Protein AF-A0A7D9M2A4-F1 (afdb_monomer_lite)

Radius of gyration: 17.13 Å; chains: 1; bounding box: 45×42×39 Å

Secondary structure (DSSP, 8-state):
-HHHHHHHHHHTT-SSHHHHHHHHHHHHHHHHHTTGGG--TT-HHHHHHHHHHHHSGGGGGGGHHHHHHHHHHHH-TTS-HHHHHHHHHHHHHHHHTGGGTTTTTS-HHHHHHHIIIIIIHHHHS--SSHHHHHHHHHHHHHHHHHHHTT-S-HHHHHHHHHHHHHHHHHHHT-S-HHHHHHHT-

Foldseek 3Di:
DLVVLQVVCVVVVHPGSLVVLLVCVVVLLVVLLVCLLPDDLPDPSLVVVLVSQVRNWASQQVCCVSVLVSLLNQQAPPGDLSSNLSSLVSLLVCLLVVCGGNCVVPCLQVCVLSCVPRHQLNLLDDDDDDSSVSSNLSSLSSVLSNVVSVSYDPVSCVVCVVSVVVSLVVQCVDPDPSSVVSSVD

Organism: Paramuricea clavata (NCBI:txid317549)

InterPro domains:
  IPR011989 Armadillo-like helical [G3DSA:1.25.10.10] (9-185)
  IPR016024 Armadillo-type fold [SSF48371] (4-181)
  IPR052623 Dynein axonemal assembly factor 5 [PTHR16216] (3-184)

Sequence (185 aa):
IRNCLKNIAVTLQFEGARDLFKLHTKDVIEKLKESHTSWTSHSSSRLLFNTLLLNAGPVVGTLLSDIVPMFTVCLNPEKDPELRLKFFSLLSKLSVDSANTINSTSEFPQHSRTVLVDCIIPNLVWRAGRVAIAIRTAAISTLWAILHADLLPVETCNSTLKDLLTQIISCLDDHSATTRSITSQ

Structure (mmCIF, N/CA/C/O backbone):
data_AF-A0A7D9M2A4-F1
#
_entry.id   AF-A0A7D9M2A4-F1
#
loop_
_atom_site.group_PDB
_atom_site.id
_atom_site.type_symbol
_atom_site.label_atom_id
_atom_site.label_alt_id
_atom_site.label_comp_id
_atom_site.label_asym_id
_atom_site.label_entity_id
_atom_site.label_seq_id
_atom_site.pdbx_PDB_ins_code
_atom_site.Cartn_x
_atom_site.Cartn_y
_atom_site.Cartn_z
_atom_site.occupancy
_atom_site.B_iso_or_equiv
_atom_site.auth_seq_id
_atom_site.auth_comp_id
_atom_site.auth_asym_id
_atom_site.auth_atom_id
_atom_site.pdbx_PDB_model_num
ATOM 1 N N . ILE A 1 1 ? -11.014 21.605 4.947 1.00 52.00 1 ILE A N 1
ATOM 2 C CA . ILE A 1 1 ? -11.320 20.203 5.341 1.00 52.00 1 ILE A CA 1
ATOM 3 C C . ILE A 1 1 ? -11.179 19.983 6.852 1.00 52.00 1 ILE A C 1
ATOM 5 O O . ILE A 1 1 ? -12.196 19.724 7.476 1.00 52.00 1 ILE A O 1
ATOM 9 N N . ARG A 1 2 ? -9.997 20.156 7.477 1.00 49.38 2 ARG A N 1
ATOM 10 C CA . ARG A 1 2 ? -9.829 19.969 8.943 1.00 49.38 2 ARG A CA 1
ATOM 11 C C . ARG A 1 2 ? -10.780 20.814 9.809 1.00 49.38 2 ARG A C 1
ATOM 13 O O . ARG A 1 2 ? -11.354 20.277 10.747 1.00 49.38 2 ARG A O 1
ATOM 20 N N . ASN A 1 3 ? -10.999 22.086 9.468 1.00 51.91 3 ASN A N 1
ATOM 21 C CA . ASN A 1 3 ? -11.952 22.937 10.201 1.00 51.91 3 ASN A CA 1
ATOM 22 C C . ASN A 1 3 ? -13.416 22.522 9.975 1.00 51.91 3 ASN A C 1
ATOM 24 O O . ASN A 1 3 ? -14.202 22.553 10.910 1.00 51.91 3 ASN A O 1
ATOM 28 N N . CYS A 1 4 ? -13.775 22.052 8.776 1.00 57.84 4 CYS A N 1
ATOM 29 C CA . CYS A 1 4 ? -15.127 21.555 8.493 1.00 57.84 4 CYS A CA 1
ATOM 30 C C . CYS A 1 4 ? -15.430 20.268 9.273 1.00 57.84 4 CYS A C 1
ATOM 32 O O . CYS A 1 4 ? -16.502 20.151 9.845 1.00 57.84 4 CYS A O 1
ATOM 34 N N . LEU A 1 5 ? -14.474 19.335 9.351 1.00 58.47 5 LEU A N 1
ATOM 35 C CA . LEU A 1 5 ? -14.625 18.097 10.125 1.00 58.47 5 LEU A CA 1
ATOM 36 C C . LEU A 1 5 ? -14.716 18.358 11.630 1.00 58.47 5 LEU A C 1
ATOM 38 O O . LEU A 1 5 ? -15.496 17.700 12.306 1.00 58.47 5 LEU A O 1
ATOM 42 N N . LYS A 1 6 ? -13.966 19.341 12.150 1.00 5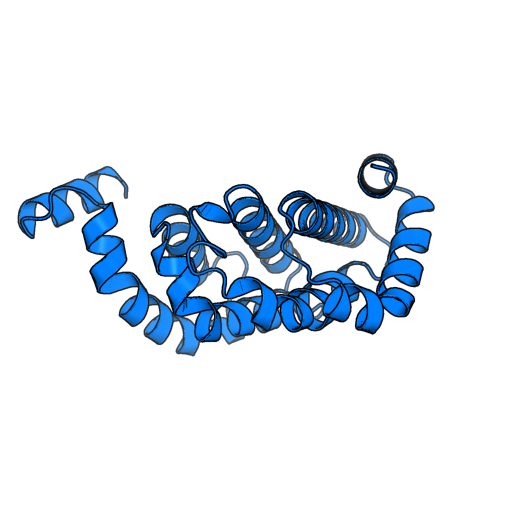8.06 6 LYS A N 1
ATOM 43 C CA . LYS A 1 6 ? -14.121 19.794 13.540 1.00 58.06 6 LYS A CA 1
ATOM 44 C C . LYS A 1 6 ? -15.509 20.379 13.790 1.00 58.06 6 LYS A C 1
ATOM 46 O O . LYS A 1 6 ? -16.135 20.012 14.772 1.00 58.06 6 LYS A O 1
ATOM 51 N N . ASN A 1 7 ? -16.003 21.225 12.888 1.00 57.16 7 ASN A N 1
ATOM 52 C CA . ASN A 1 7 ? -17.335 21.811 13.026 1.00 57.16 7 ASN A CA 1
ATOM 53 C C . ASN A 1 7 ? -18.433 20.737 12.970 1.00 57.16 7 ASN A C 1
ATOM 55 O O . ASN A 1 7 ? -19.324 20.755 13.805 1.00 57.16 7 ASN A O 1
ATOM 59 N N . ILE A 1 8 ? -18.327 19.762 12.059 1.00 61.12 8 ILE A N 1
ATOM 60 C CA . ILE A 1 8 ? -19.267 18.632 11.962 1.00 61.12 8 ILE A CA 1
ATOM 61 C C . ILE A 1 8 ? -19.208 17.747 13.216 1.00 61.12 8 ILE A C 1
ATOM 63 O O . ILE A 1 8 ? -20.254 17.355 13.722 1.00 61.12 8 ILE A O 1
ATOM 67 N N . ALA A 1 9 ? -18.014 17.469 13.753 1.00 56.84 9 ALA A N 1
ATOM 68 C CA . ALA A 1 9 ? -17.861 16.705 14.992 1.00 56.84 9 ALA A CA 1
ATOM 69 C C . ALA A 1 9 ? -18.526 17.412 16.186 1.00 56.84 9 ALA A C 1
ATOM 71 O O . ALA A 1 9 ? -19.267 16.777 16.928 1.00 56.84 9 ALA A O 1
ATOM 72 N N . VAL A 1 10 ? -18.348 18.734 16.306 1.00 60.19 10 VAL A N 1
ATOM 73 C CA . VAL A 1 10 ? -19.002 19.548 17.344 1.00 60.19 10 VAL A CA 1
ATOM 74 C C . VAL A 1 10 ? -20.526 19.566 17.167 1.00 60.19 10 VAL A C 1
ATOM 76 O O . VAL A 1 10 ? -21.252 19.432 18.148 1.00 60.19 10 VAL A O 1
ATOM 79 N N . THR A 1 11 ? -21.034 19.676 15.933 1.00 65.19 11 THR A N 1
ATOM 80 C CA . THR A 1 11 ? -22.483 19.632 15.650 1.00 65.19 11 THR A CA 1
ATOM 81 C C . THR A 1 11 ? -23.107 18.269 15.966 1.00 65.19 11 THR A C 1
ATOM 83 O O . THR A 1 11 ? -24.265 18.212 16.369 1.00 65.19 11 THR A O 1
ATOM 86 N N . LEU A 1 12 ? -22.349 17.180 15.824 1.00 60.53 12 LEU A N 1
ATOM 87 C CA . LEU A 1 12 ? -22.787 15.813 16.121 1.00 60.53 12 LEU A CA 1
ATOM 88 C C . LEU A 1 12 ? -22.483 15.366 17.568 1.00 60.53 12 LEU A C 1
ATOM 90 O O . LEU A 1 12 ? -22.622 14.186 17.868 1.00 60.53 12 LEU A O 1
ATOM 94 N N . GLN A 1 13 ? -22.101 16.290 18.462 1.00 59.62 13 GLN A N 1
ATOM 95 C CA . GLN A 1 13 ? -21.770 16.033 19.878 1.00 59.62 13 GLN A CA 1
ATOM 96 C C . GLN A 1 13 ? -20.585 15.077 20.119 1.00 59.62 13 GLN A C 1
ATOM 98 O O . GLN A 1 13 ? -20.487 14.456 21.175 1.00 59.62 13 GLN A O 1
ATOM 103 N N . PHE A 1 14 ? -19.649 14.979 19.176 1.00 58.88 14 PHE A N 1
ATOM 104 C CA . PHE A 1 14 ? -18.410 14.227 19.368 1.00 58.88 14 PHE A CA 1
ATOM 105 C C . PHE A 1 14 ? -17.293 15.118 19.930 1.00 58.88 14 PHE A C 1
ATOM 107 O O . PHE A 1 14 ? -17.129 16.264 19.505 1.00 58.88 14 PHE A O 1
ATOM 114 N N . GLU A 1 15 ? -16.473 14.574 20.838 1.00 55.97 15 GLU A N 1
ATOM 115 C CA . GLU A 1 15 ? -15.341 15.289 21.454 1.00 55.97 15 GLU A CA 1
ATOM 116 C C . GLU A 1 15 ? -14.218 15.604 20.446 1.00 55.97 15 GLU A C 1
ATOM 118 O O . GLU A 1 15 ? -13.413 16.517 20.656 1.00 55.97 15 GLU A O 1
ATOM 123 N N . GLY A 1 16 ? -14.178 14.914 19.298 1.00 61.34 16 GLY A N 1
ATOM 124 C CA . GLY A 1 16 ? -13.254 15.250 18.222 1.00 61.34 16 GLY A CA 1
ATOM 125 C C . GLY A 1 16 ? -13.545 14.597 16.872 1.00 61.34 16 GLY A C 1
ATOM 126 O O . GLY A 1 16 ? -14.336 13.671 16.730 1.00 61.34 16 GLY A O 1
ATOM 127 N N . ALA A 1 17 ? -12.826 15.059 15.843 1.00 63.19 17 ALA A N 1
ATOM 128 C CA . ALA A 1 17 ? -12.947 14.541 14.476 1.00 63.19 17 ALA A CA 1
ATOM 129 C C . ALA A 1 17 ? -12.623 13.037 14.354 1.00 63.19 17 ALA A C 1
ATOM 131 O O . ALA A 1 17 ? -13.049 12.402 13.396 1.00 63.19 17 ALA A O 1
ATOM 132 N N . ARG A 1 18 ? -11.881 12.466 15.314 1.00 63.34 18 ARG A N 1
ATOM 133 C CA . ARG A 1 18 ? -11.540 11.036 15.350 1.00 63.34 18 ARG A CA 1
ATOM 134 C C . ARG A 1 18 ? -12.764 10.151 15.567 1.00 63.34 18 ARG A C 1
ATOM 136 O O . ARG A 1 18 ? -12.848 9.119 14.916 1.00 63.34 18 ARG A O 1
ATOM 143 N N . ASP A 1 19 ? -13.722 10.553 16.396 1.00 64.75 19 ASP A N 1
ATOM 144 C CA . ASP A 1 19 ? -14.907 9.727 16.669 1.00 64.75 19 ASP A CA 1
ATOM 145 C C . ASP A 1 19 ? -15.858 9.691 15.469 1.00 64.75 19 ASP A C 1
ATOM 147 O O . ASP A 1 19 ? -16.416 8.643 15.149 1.00 64.75 19 ASP A O 1
ATOM 151 N N . LEU A 1 20 ? -15.921 10.791 14.708 1.00 67.50 20 LEU A N 1
ATOM 152 C CA . LEU A 1 20 ? -16.596 10.834 13.410 1.00 67.50 20 LEU A CA 1
ATOM 153 C C . LEU A 1 20 ? -15.976 9.834 12.422 1.00 67.50 20 LEU A C 1
ATOM 155 O O . LEU A 1 20 ? -16.691 9.125 11.713 1.00 67.50 20 LEU A O 1
ATOM 159 N N . PHE A 1 21 ? -14.639 9.765 12.384 1.00 68.94 21 PHE A N 1
ATOM 160 C CA . PHE A 1 21 ? -13.954 8.770 11.571 1.00 68.94 21 PHE A CA 1
ATOM 161 C C . PHE A 1 21 ? -14.270 7.361 12.065 1.00 68.94 21 PHE A C 1
ATOM 163 O O . PHE A 1 21 ? -14.625 6.525 11.245 1.00 68.94 21 PHE A O 1
ATOM 170 N N . LYS A 1 22 ? -14.242 7.079 13.370 1.00 68.62 22 LYS A N 1
ATOM 171 C CA . LYS A 1 22 ? -14.578 5.736 13.866 1.00 68.62 22 LYS A CA 1
ATOM 172 C C . LYS A 1 22 ? -15.971 5.273 13.432 1.00 68.62 22 LYS A C 1
ATOM 174 O O . LYS A 1 22 ? -16.111 4.131 13.008 1.00 68.62 22 LYS A O 1
ATOM 179 N N . LEU A 1 23 ? -16.964 6.161 13.493 1.00 72.50 23 LEU A N 1
ATOM 180 C CA . LEU A 1 23 ? -18.351 5.820 13.178 1.00 72.50 23 LEU A CA 1
ATOM 181 C C . LEU A 1 23 ? -18.592 5.616 11.677 1.00 72.50 23 LEU A C 1
ATOM 183 O O . LEU A 1 23 ? -19.284 4.682 11.292 1.00 72.50 23 LEU A O 1
ATOM 187 N N . HIS A 1 24 ? -18.013 6.469 10.827 1.00 79.94 24 HIS A N 1
ATOM 188 C CA . HIS A 1 24 ? -18.332 6.482 9.395 1.00 79.94 24 HIS A CA 1
ATOM 189 C C . HIS A 1 24 ? -17.264 5.856 8.493 1.00 79.94 24 HIS A C 1
ATOM 191 O O . HIS A 1 24 ? -17.507 5.701 7.298 1.00 79.94 24 HIS A O 1
ATOM 197 N N . THR A 1 25 ? -16.080 5.498 9.013 1.00 83.25 25 THR A N 1
ATOM 198 C CA . THR A 1 25 ? -15.002 4.935 8.175 1.00 83.25 25 THR A CA 1
ATOM 199 C C . THR A 1 25 ? -15.472 3.677 7.459 1.00 83.25 25 THR A C 1
ATOM 201 O O . THR A 1 25 ? -15.222 3.561 6.264 1.00 83.25 25 THR A O 1
ATOM 204 N N . LYS A 1 26 ? -16.202 2.783 8.134 1.00 86.44 26 LYS A N 1
ATOM 205 C CA . LYS A 1 26 ? -16.710 1.553 7.515 1.00 86.44 26 LYS A CA 1
ATOM 206 C C . LYS A 1 26 ? -17.637 1.847 6.330 1.00 86.44 26 LYS A C 1
ATOM 208 O O . LYS A 1 26 ? -17.330 1.438 5.216 1.00 86.44 26 LYS A O 1
ATOM 213 N N . ASP A 1 27 ? -18.688 2.639 6.539 1.00 86.56 27 ASP A N 1
ATOM 214 C CA . ASP A 1 27 ? -19.660 2.981 5.487 1.00 86.56 27 ASP A CA 1
ATOM 215 C C . ASP A 1 27 ? -19.004 3.690 4.294 1.00 86.56 27 ASP A C 1
ATOM 217 O O . ASP A 1 27 ? -19.372 3.493 3.134 1.00 86.56 27 ASP A O 1
ATOM 221 N N . VAL A 1 28 ? -18.026 4.560 4.569 1.00 87.88 28 VAL A N 1
ATOM 222 C CA . VAL A 1 28 ? -17.289 5.268 3.518 1.00 87.88 28 VAL A CA 1
ATOM 223 C C . VAL A 1 28 ? -16.390 4.300 2.753 1.00 87.88 28 VAL A C 1
ATOM 225 O O . VAL A 1 28 ? -16.352 4.374 1.527 1.00 87.88 28 VAL A O 1
ATOM 228 N N . ILE A 1 29 ? -15.698 3.381 3.432 1.00 90.19 29 ILE A N 1
ATOM 229 C CA . ILE A 1 29 ? -14.896 2.340 2.779 1.00 90.19 29 ILE A CA 1
ATOM 230 C C . ILE A 1 29 ? -15.781 1.451 1.903 1.00 90.19 29 ILE A C 1
ATOM 232 O O . ILE A 1 29 ? -15.438 1.251 0.740 1.00 90.19 29 ILE A O 1
ATOM 236 N N . GLU A 1 30 ? -16.941 1.006 2.391 1.00 89.88 30 GLU A N 1
ATOM 237 C CA . GLU A 1 30 ? -17.889 0.197 1.614 1.00 89.88 30 GLU A CA 1
ATOM 238 C C . GLU A 1 30 ? -18.300 0.889 0.307 1.00 89.88 30 GLU A C 1
ATOM 240 O O . GLU A 1 30 ? -18.187 0.296 -0.765 1.00 89.88 30 GLU A O 1
ATOM 245 N N . LYS A 1 31 ? -18.645 2.180 0.355 1.00 88.75 31 LYS A N 1
ATOM 246 C CA . LYS A 1 31 ? -18.957 2.965 -0.855 1.00 88.75 31 LYS A CA 1
ATOM 247 C C . LYS A 1 31 ? -17.751 3.140 -1.778 1.00 88.75 31 LYS A C 1
ATOM 249 O O . LYS A 1 31 ? -17.875 3.140 -3.002 1.00 88.75 31 LYS A O 1
ATOM 254 N N . LEU A 1 32 ? -16.556 3.316 -1.216 1.00 90.75 32 LEU A N 1
ATOM 255 C CA . LEU A 1 32 ? -15.333 3.480 -2.002 1.00 90.75 32 LEU A CA 1
ATOM 256 C C . LEU A 1 32 ? -14.931 2.184 -2.722 1.00 90.75 32 LEU A C 1
ATOM 258 O O . LEU A 1 32 ? -14.415 2.261 -3.843 1.00 90.75 32 LEU A O 1
ATOM 262 N N . LYS A 1 33 ? -15.221 1.012 -2.140 1.00 89.81 33 LYS A N 1
ATOM 263 C CA . LYS A 1 33 ? -14.991 -0.298 -2.771 1.00 89.81 33 LYS A CA 1
ATOM 264 C C . LYS A 1 33 ? -15.732 -0.454 -4.096 1.00 89.81 33 LYS A C 1
ATOM 266 O O . LYS A 1 33 ? -15.231 -1.142 -4.972 1.00 89.81 33 LYS A O 1
ATOM 271 N N . GLU A 1 34 ? -16.860 0.205 -4.315 1.00 88.12 34 GLU A N 1
ATOM 272 C CA . GLU A 1 34 ? -17.581 0.072 -5.590 1.00 88.12 34 GLU A CA 1
ATOM 273 C C . GLU A 1 34 ? -16.838 0.729 -6.767 1.00 88.12 34 GLU A C 1
ATOM 275 O O . GLU A 1 34 ? -16.995 0.320 -7.914 1.00 88.12 34 GLU A O 1
ATOM 280 N N . SER A 1 35 ? -15.986 1.728 -6.497 1.00 89.06 35 SER A N 1
ATOM 281 C CA . SER A 1 35 ? -15.340 2.542 -7.541 1.00 89.06 35 SER A CA 1
ATOM 282 C C . SER A 1 35 ? -13.824 2.356 -7.661 1.00 89.06 35 SER A C 1
ATOM 284 O O . SER A 1 35 ? -13.226 2.866 -8.607 1.00 89.06 35 SER A O 1
ATOM 286 N N . HIS A 1 36 ? -13.177 1.644 -6.733 1.00 88.69 36 HIS A N 1
ATOM 287 C CA . HIS A 1 36 ? -11.708 1.594 -6.649 1.00 88.69 36 HIS A CA 1
ATOM 288 C C . HIS A 1 36 ? -11.008 1.012 -7.885 1.00 88.69 36 HIS A C 1
ATOM 290 O O . HIS A 1 36 ? -9.866 1.365 -8.184 1.00 88.69 36 HIS A O 1
ATOM 296 N N . THR A 1 37 ? -11.700 0.177 -8.657 1.00 91.69 37 THR A N 1
ATOM 297 C CA . THR A 1 37 ? -11.176 -0.418 -9.891 1.00 91.69 37 THR A CA 1
ATOM 298 C C . THR A 1 37 ? -10.973 0.599 -11.013 1.00 91.69 37 THR A C 1
ATOM 300 O O . THR A 1 37 ? -10.149 0.349 -11.889 1.00 91.69 37 THR A O 1
ATOM 303 N N . SER A 1 38 ? -11.646 1.753 -10.989 1.00 91.62 38 SER A N 1
ATOM 304 C CA . SER A 1 38 ? -11.547 2.802 -12.018 1.00 91.62 38 SER A CA 1
ATOM 305 C C . SER A 1 38 ? -10.780 4.045 -11.558 1.00 91.62 38 SER A C 1
ATOM 307 O O . SER A 1 38 ? -10.714 5.041 -12.279 1.00 91.62 38 SER A O 1
ATOM 309 N N . TRP A 1 39 ? -10.178 4.011 -10.364 1.00 94.12 39 TRP A N 1
ATOM 310 C CA . TRP A 1 39 ? -9.460 5.164 -9.832 1.00 94.12 39 TRP A CA 1
ATOM 311 C C . TRP A 1 39 ? -8.222 5.524 -10.650 1.00 94.12 39 TRP A C 1
ATOM 313 O O . TRP A 1 39 ? -7.500 4.669 -11.161 1.00 94.12 39 TRP A O 1
ATOM 323 N N . THR A 1 40 ? -7.960 6.827 -10.694 1.00 92.50 40 THR A N 1
ATOM 324 C CA . THR A 1 40 ? -6.751 7.446 -11.229 1.00 92.50 40 THR A CA 1
ATOM 325 C C . THR A 1 40 ? -6.040 8.237 -10.134 1.00 92.50 40 THR A C 1
ATOM 327 O O . THR A 1 40 ? -6.562 8.471 -9.031 1.00 92.50 40 THR A O 1
ATOM 330 N N . SER A 1 41 ? -4.839 8.724 -10.447 1.00 89.69 41 SER A N 1
ATOM 331 C CA . SER A 1 41 ? -4.063 9.589 -9.561 1.00 89.69 41 SER A CA 1
ATOM 332 C C . SER A 1 41 ? -4.779 10.899 -9.197 1.00 89.69 41 SER A C 1
ATOM 334 O O . SER A 1 41 ? -4.352 11.560 -8.246 1.00 89.69 41 SER A O 1
ATOM 336 N N . HIS A 1 42 ? -5.876 11.265 -9.874 1.00 88.88 42 HIS A N 1
ATOM 337 C CA . HIS A 1 42 ? -6.661 12.483 -9.643 1.00 88.88 42 HIS A CA 1
ATOM 338 C C . HIS A 1 42 ? -8.074 12.226 -9.102 1.00 88.88 42 HIS A C 1
ATOM 340 O O . HIS A 1 42 ? -8.738 13.176 -8.697 1.00 88.88 42 HIS A O 1
ATOM 346 N N . SER A 1 43 ? -8.517 10.968 -8.992 1.00 90.12 43 SER A N 1
ATOM 347 C CA . SER A 1 43 ? -9.848 10.649 -8.458 1.00 90.12 43 SER A CA 1
ATOM 348 C C . SER A 1 43 ? -10.047 11.207 -7.046 1.00 90.12 43 SER A C 1
ATOM 350 O O . SER A 1 43 ? -9.195 11.025 -6.168 1.00 90.12 43 SER A O 1
ATOM 352 N N . SER A 1 44 ? -11.194 11.852 -6.824 1.00 88.56 44 SER A N 1
ATOM 353 C CA . SER A 1 44 ? -11.620 12.374 -5.521 1.00 88.56 44 SER A CA 1
ATOM 354 C C . SER A 1 44 ? -11.816 11.249 -4.505 1.00 88.56 44 SER A C 1
ATOM 356 O O . SER A 1 44 ? -11.340 11.364 -3.380 1.00 88.56 44 SER A O 1
ATOM 358 N N . SER A 1 45 ? -12.400 10.123 -4.921 1.00 89.12 45 SER A N 1
ATOM 359 C CA . SER A 1 45 ? -12.556 8.910 -4.107 1.00 89.12 45 SER A CA 1
ATOM 360 C C . SER A 1 45 ? -11.222 8.399 -3.551 1.00 89.12 45 SER A C 1
ATOM 362 O O . SER A 1 45 ? -11.121 8.063 -2.376 1.00 89.12 45 SER A O 1
ATOM 364 N N . ARG A 1 46 ? -10.150 8.457 -4.349 1.00 93.69 46 ARG A N 1
ATOM 365 C CA . ARG A 1 46 ? -8.794 8.097 -3.915 1.00 93.69 46 ARG A CA 1
ATOM 366 C C . ARG A 1 46 ? -8.195 9.114 -2.935 1.00 93.69 46 ARG A C 1
ATOM 368 O O . ARG A 1 46 ? -7.505 8.718 -1.998 1.00 93.69 46 ARG A O 1
ATOM 375 N N . LEU A 1 47 ? -8.450 10.418 -3.112 1.00 90.31 47 LEU A N 1
ATOM 376 C CA . LEU A 1 47 ? -8.072 11.440 -2.114 1.00 90.31 47 LEU A CA 1
ATOM 377 C C . LEU A 1 47 ? -8.808 11.232 -0.792 1.00 90.31 47 LEU A C 1
ATOM 379 O O . LEU A 1 47 ? -8.199 11.374 0.272 1.00 90.31 47 LEU A O 1
ATOM 383 N N . LEU A 1 48 ? -10.101 10.909 -0.869 1.00 89.38 48 LEU A N 1
ATOM 384 C CA . LEU A 1 48 ? -10.933 10.632 0.291 1.00 89.38 48 LEU A CA 1
ATOM 385 C C . LEU A 1 48 ? -10.408 9.403 1.027 1.00 89.38 48 LEU A C 1
ATOM 387 O O . LEU A 1 48 ? -10.141 9.511 2.215 1.00 89.38 48 LEU A O 1
ATOM 391 N N . PHE A 1 49 ? -10.148 8.302 0.317 1.00 92.88 49 PHE A N 1
ATOM 392 C CA . PHE A 1 49 ? -9.540 7.089 0.867 1.00 92.88 49 PHE A CA 1
ATOM 393 C C . PHE A 1 49 ? -8.222 7.376 1.596 1.00 92.88 49 PHE A C 1
ATOM 395 O O . PHE A 1 49 ? -8.066 7.039 2.766 1.00 92.88 49 PHE A O 1
ATOM 402 N N . ASN A 1 50 ? -7.293 8.081 0.943 1.00 93.06 50 ASN A N 1
ATOM 403 C CA . ASN A 1 50 ? -6.011 8.449 1.543 1.00 93.06 50 ASN A CA 1
ATOM 404 C C . ASN A 1 50 ? -6.187 9.308 2.803 1.00 93.06 50 ASN A C 1
ATOM 406 O O . ASN A 1 50 ? -5.540 9.076 3.820 1.00 93.06 50 ASN A O 1
ATOM 410 N N . THR A 1 51 ? -7.063 10.311 2.745 1.00 89.06 51 THR A N 1
ATOM 411 C CA . THR A 1 51 ? -7.337 11.169 3.905 1.00 89.06 51 THR A CA 1
ATOM 412 C C . THR A 1 51 ? -7.979 10.370 5.032 1.00 89.06 51 THR A C 1
ATOM 414 O O . THR A 1 51 ? -7.611 10.555 6.186 1.00 89.06 51 THR A O 1
ATOM 417 N N . LEU A 1 52 ? -8.903 9.471 4.706 1.00 90.06 52 LEU A N 1
ATOM 418 C CA . LEU A 1 52 ? -9.608 8.640 5.666 1.00 90.06 52 LEU A CA 1
ATOM 419 C C . LEU A 1 52 ? -8.627 7.741 6.421 1.00 90.06 52 LEU A C 1
ATOM 421 O O . LEU A 1 52 ? -8.539 7.848 7.639 1.00 90.06 52 LEU A O 1
ATOM 425 N N . LEU A 1 53 ? -7.816 6.947 5.714 1.00 91.75 53 LEU A N 1
ATOM 426 C CA . LEU A 1 53 ? -6.883 6.013 6.353 1.00 91.75 53 LEU A CA 1
ATOM 427 C C . LEU A 1 53 ? -5.816 6.717 7.202 1.00 91.75 53 LEU A C 1
ATOM 429 O O . LEU A 1 53 ? -5.466 6.229 8.269 1.00 91.75 53 LEU A O 1
ATOM 433 N N . LEU A 1 54 ? -5.346 7.898 6.788 1.00 90.75 54 LEU A N 1
ATOM 434 C CA . LEU A 1 54 ? -4.366 8.663 7.570 1.00 90.75 54 LEU A CA 1
ATOM 435 C C . LEU A 1 54 ? -4.948 9.323 8.832 1.00 90.75 54 LEU A C 1
ATOM 437 O O . LEU A 1 54 ? -4.181 9.782 9.673 1.00 90.75 54 LEU A O 1
ATOM 441 N N . ASN A 1 55 ? -6.275 9.435 8.960 1.00 86.88 55 ASN A N 1
ATOM 442 C CA . ASN A 1 55 ? -6.915 10.131 10.086 1.00 86.88 55 ASN A CA 1
ATOM 443 C C . ASN A 1 55 ? -7.839 9.235 10.928 1.00 86.88 55 ASN A C 1
ATOM 445 O O . ASN A 1 55 ? -8.165 9.615 12.054 1.00 86.88 55 ASN A O 1
ATOM 449 N N . ALA A 1 56 ? -8.235 8.063 10.424 1.00 85.38 56 ALA A N 1
ATOM 450 C CA . ALA A 1 56 ? -9.118 7.125 11.118 1.00 85.38 56 ALA A CA 1
ATOM 451 C C . ALA A 1 56 ? -8.448 6.414 12.307 1.00 85.38 56 ALA A C 1
ATOM 453 O O . ALA A 1 56 ? -9.144 5.929 13.202 1.00 85.38 56 ALA A O 1
ATOM 454 N N . GLY A 1 57 ? -7.111 6.397 12.362 1.00 86.69 57 GLY A N 1
ATOM 455 C CA . GLY A 1 57 ? -6.362 5.795 13.466 1.00 86.69 57 GLY A CA 1
ATOM 456 C C . GLY A 1 57 ? -6.615 4.282 13.571 1.00 86.69 57 GLY A C 1
ATOM 457 O O . GLY A 1 57 ? -6.648 3.614 12.536 1.00 86.69 57 GLY A O 1
ATOM 458 N N . PRO A 1 58 ? -6.848 3.730 14.778 1.00 89.12 58 PRO A N 1
ATOM 459 C CA . PRO A 1 58 ? -6.968 2.281 14.982 1.00 89.12 58 PRO A CA 1
ATOM 460 C C . PRO A 1 58 ? -8.104 1.591 14.211 1.00 89.12 58 PRO A C 1
ATOM 462 O O . PRO A 1 58 ? -8.058 0.394 13.964 1.00 89.12 58 PRO A O 1
ATOM 465 N N . VAL A 1 59 ? -9.128 2.326 13.766 1.00 88.75 59 VAL A N 1
ATOM 466 C CA . VAL A 1 59 ? -10.238 1.729 12.991 1.00 88.75 59 VAL A CA 1
ATOM 467 C C . VAL A 1 59 ? -9.785 1.202 11.628 1.00 88.75 59 VAL A C 1
ATOM 469 O O . VAL A 1 59 ? -10.451 0.365 11.029 1.00 88.75 59 VAL A O 1
ATOM 472 N N . VAL A 1 60 ? -8.614 1.623 11.149 1.00 91.19 60 VAL A N 1
ATOM 473 C CA . VAL A 1 60 ? -8.004 1.037 9.952 1.00 91.19 60 VAL A CA 1
ATOM 474 C C . VAL A 1 60 ? -7.706 -0.455 10.148 1.00 91.19 60 VAL A C 1
ATOM 476 O O . VAL A 1 60 ? -7.934 -1.234 9.224 1.00 91.19 60 VAL A O 1
ATOM 479 N N . GLY A 1 61 ? -7.256 -0.865 11.340 1.00 91.12 61 GLY A N 1
ATOM 480 C CA . GLY A 1 61 ? -6.930 -2.261 11.647 1.00 91.12 61 GLY A CA 1
ATOM 481 C C . GLY A 1 61 ? -8.142 -3.191 11.585 1.00 91.12 61 GLY A C 1
ATOM 482 O O . GLY A 1 61 ? -8.030 -4.311 11.107 1.00 91.12 61 GLY A O 1
ATOM 483 N N . THR A 1 62 ? -9.336 -2.704 11.941 1.00 91.00 62 THR A N 1
ATOM 484 C CA . THR A 1 62 ? -10.565 -3.520 11.913 1.00 91.00 62 THR A CA 1
ATOM 485 C C . THR A 1 62 ? -11.150 -3.698 10.506 1.00 91.00 62 THR A C 1
ATOM 487 O O . THR A 1 62 ? -12.136 -4.410 10.339 1.00 91.00 62 THR A O 1
ATOM 490 N N . LEU A 1 63 ? -10.617 -3.000 9.495 1.00 92.81 63 LEU A N 1
ATOM 491 C CA . LEU A 1 63 ? -11.161 -2.957 8.129 1.00 92.81 63 LEU A CA 1
ATOM 492 C C . LEU A 1 63 ? -10.171 -3.491 7.081 1.00 92.81 63 LEU A C 1
ATOM 494 O O . LEU A 1 63 ? -10.348 -3.272 5.880 1.00 92.81 63 LEU A O 1
ATOM 498 N N . LEU A 1 64 ? -9.124 -4.205 7.502 1.00 94.06 64 LEU A N 1
ATOM 499 C CA . LEU A 1 64 ? -8.085 -4.708 6.597 1.00 94.06 64 LEU A CA 1
ATOM 500 C C . LEU A 1 64 ? -8.623 -5.642 5.509 1.00 94.06 64 LEU A C 1
ATOM 502 O O . LEU A 1 64 ? -8.155 -5.572 4.373 1.00 94.06 64 LEU A O 1
ATOM 506 N N . SER A 1 65 ? -9.645 -6.445 5.820 1.00 93.94 65 SER A N 1
ATOM 507 C CA . SER A 1 65 ? -10.303 -7.333 4.848 1.00 93.94 65 SER A CA 1
ATOM 508 C C . SER A 1 65 ? -10.895 -6.583 3.649 1.00 93.94 65 SER A C 1
ATOM 510 O O . SER A 1 65 ? -10.957 -7.127 2.550 1.00 93.94 65 SER A O 1
ATOM 512 N N . ASP A 1 66 ? -11.277 -5.321 3.839 1.00 93.50 66 ASP A N 1
ATOM 513 C CA . ASP A 1 66 ? -11.796 -4.451 2.785 1.00 93.50 66 ASP A CA 1
ATOM 514 C C . ASP A 1 66 ? -10.697 -3.614 2.129 1.00 93.50 66 ASP A C 1
ATOM 516 O O . ASP A 1 66 ? -10.682 -3.418 0.913 1.00 93.50 66 ASP A O 1
ATOM 520 N N . ILE A 1 67 ? -9.760 -3.128 2.942 1.00 94.88 67 ILE A N 1
ATOM 521 C CA . ILE A 1 67 ? -8.706 -2.201 2.533 1.00 94.88 67 ILE A CA 1
ATOM 522 C C . ILE A 1 67 ? -7.635 -2.900 1.689 1.00 94.88 67 ILE A C 1
ATOM 524 O O . ILE A 1 67 ? -7.200 -2.353 0.674 1.00 94.88 67 ILE A O 1
ATOM 528 N N . VAL A 1 68 ? -7.199 -4.100 2.081 1.00 96.69 68 VAL A N 1
ATOM 529 C CA . VAL A 1 68 ? -6.103 -4.822 1.413 1.00 96.69 68 VAL A CA 1
ATOM 530 C C . VAL A 1 68 ? -6.434 -5.146 -0.050 1.00 96.69 68 VAL A C 1
ATOM 532 O O . VAL A 1 68 ? -5.613 -4.808 -0.905 1.00 96.69 68 VAL A O 1
ATOM 535 N N . PRO A 1 69 ? -7.631 -5.663 -0.401 1.00 96.38 69 PRO A N 1
ATOM 536 C CA . PRO A 1 69 ? -8.019 -5.836 -1.804 1.00 96.38 69 PRO A CA 1
ATOM 537 C C . PRO A 1 69 ? -7.955 -4.542 -2.628 1.00 96.38 69 PRO A C 1
ATOM 539 O O . PRO A 1 69 ? -7.539 -4.560 -3.788 1.00 96.38 69 PRO A O 1
ATOM 542 N N . MET A 1 70 ? -8.308 -3.397 -2.031 1.00 96.75 70 MET A N 1
ATOM 543 C CA . MET A 1 70 ? -8.215 -2.104 -2.716 1.00 96.75 70 MET A CA 1
ATOM 544 C C . MET A 1 70 ? -6.758 -1.722 -3.007 1.00 96.75 70 MET A C 1
ATOM 546 O O . MET A 1 70 ? -6.471 -1.211 -4.094 1.00 96.75 70 MET A O 1
ATOM 550 N N . PHE A 1 71 ? -5.833 -1.998 -2.077 1.00 97.62 71 PHE A N 1
ATOM 551 C CA . PHE A 1 71 ? -4.394 -1.848 -2.317 1.00 97.62 71 PHE A CA 1
ATOM 552 C C . PHE A 1 71 ? -3.921 -2.757 -3.451 1.00 97.62 71 PHE A C 1
ATOM 554 O O . PHE A 1 71 ? -3.251 -2.259 -4.351 1.00 97.62 71 PHE A O 1
ATOM 561 N N . THR A 1 72 ? -4.315 -4.032 -3.464 1.00 97.81 72 THR A N 1
ATOM 562 C CA . THR A 1 72 ? -3.942 -4.985 -4.522 1.00 97.81 72 THR A CA 1
ATOM 563 C C . THR A 1 72 ? -4.351 -4.491 -5.910 1.00 97.81 72 THR A C 1
ATOM 565 O O . THR A 1 72 ? -3.543 -4.478 -6.837 1.00 97.81 72 THR A O 1
ATOM 568 N N . VAL A 1 73 ? -5.582 -3.995 -6.059 1.00 97.19 73 VAL A N 1
ATOM 569 C CA . VAL A 1 73 ? -6.067 -3.461 -7.341 1.00 97.19 73 VAL A CA 1
ATOM 570 C C . VAL A 1 73 ? -5.326 -2.187 -7.750 1.00 97.19 73 VAL A C 1
ATOM 572 O O . VAL A 1 73 ? -4.988 -2.024 -8.923 1.00 97.19 73 VAL A O 1
ATOM 575 N N . CYS A 1 74 ? -5.076 -1.272 -6.810 1.00 96.94 74 CYS A N 1
ATOM 576 C CA . CYS A 1 74 ? -4.451 0.019 -7.113 1.00 96.94 74 CYS A CA 1
ATOM 577 C C . CYS A 1 74 ? -2.929 -0.068 -7.292 1.00 96.94 74 CYS A C 1
ATOM 579 O O . CYS A 1 74 ? -2.353 0.793 -7.956 1.00 96.94 74 CYS A O 1
ATOM 581 N N . LEU A 1 75 ? -2.287 -1.092 -6.722 1.00 97.88 75 LEU A N 1
ATOM 582 C CA . LEU A 1 75 ? -0.857 -1.374 -6.853 1.00 97.88 75 LEU A CA 1
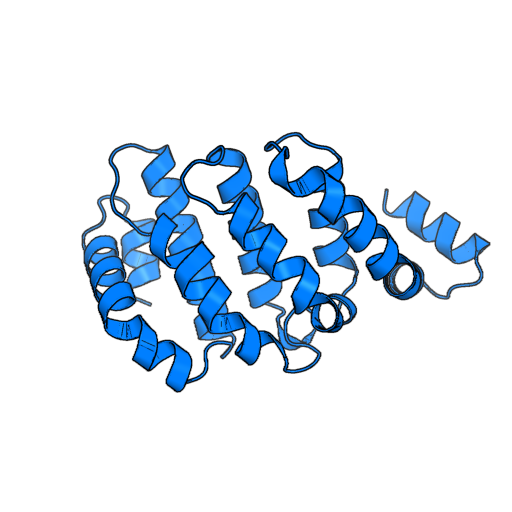ATOM 583 C C . LEU A 1 75 ? -0.531 -2.350 -7.989 1.00 97.88 75 LEU A C 1
ATOM 585 O O . LEU A 1 75 ? 0.646 -2.585 -8.254 1.00 97.88 75 LEU A O 1
ATOM 589 N N . ASN A 1 76 ? -1.529 -2.858 -8.715 1.00 97.06 76 ASN A N 1
ATOM 590 C CA . ASN A 1 76 ? -1.300 -3.702 -9.884 1.00 97.06 76 ASN A CA 1
ATOM 591 C C . ASN A 1 76 ? -0.385 -2.988 -10.914 1.00 97.06 76 ASN A C 1
ATOM 593 O O . ASN A 1 76 ? -0.666 -1.838 -11.261 1.00 97.06 76 ASN A O 1
ATOM 597 N N . PRO A 1 77 ? 0.683 -3.631 -11.433 1.00 96.31 77 PRO A N 1
ATOM 598 C CA . PRO A 1 77 ? 1.623 -3.010 -12.372 1.00 96.31 77 PRO A CA 1
ATOM 599 C C . PRO A 1 77 ? 1.022 -2.414 -13.656 1.00 96.31 77 PRO A C 1
ATOM 601 O O . PRO A 1 77 ? 1.660 -1.539 -14.248 1.00 96.31 77 PRO A O 1
ATOM 604 N N . GLU A 1 78 ? -0.179 -2.845 -14.055 1.00 95.06 78 GLU A N 1
ATOM 605 C CA . GLU A 1 78 ? -0.934 -2.320 -15.203 1.00 95.06 78 GLU A CA 1
ATOM 606 C C . GLU A 1 78 ? -1.646 -0.990 -14.900 1.00 95.06 78 GLU A C 1
ATOM 608 O O . GLU A 1 78 ? -2.152 -0.317 -15.798 1.00 95.06 78 GLU A O 1
ATOM 613 N N . LYS A 1 79 ? -1.691 -0.574 -13.629 1.00 95.88 79 LYS A N 1
ATOM 614 C CA . LYS A 1 79 ? -2.226 0.728 -13.230 1.00 95.88 79 LYS A CA 1
ATOM 615 C C . LYS A 1 79 ? -1.261 1.865 -13.528 1.00 95.88 79 LYS A C 1
ATOM 617 O O . LYS A 1 79 ? -0.031 1.714 -13.558 1.00 95.88 79 LYS A O 1
ATOM 622 N N . ASP A 1 80 ? -1.867 3.044 -13.643 1.00 95.19 80 ASP A N 1
ATOM 623 C CA . ASP A 1 80 ? -1.171 4.316 -13.747 1.00 95.19 80 ASP A CA 1
ATOM 624 C C . ASP A 1 80 ? -0.036 4.421 -12.699 1.00 95.19 80 ASP A C 1
ATOM 626 O O . ASP A 1 80 ? -0.265 4.183 -11.506 1.00 95.19 80 ASP A O 1
ATOM 630 N N . PRO A 1 81 ? 1.204 4.740 -13.110 1.00 96.19 81 PRO A N 1
ATOM 631 C CA . PRO A 1 81 ? 2.329 4.815 -12.186 1.00 96.19 81 PRO A CA 1
ATOM 632 C C . PRO A 1 81 ? 2.153 5.862 -11.079 1.00 96.19 81 PRO A C 1
ATOM 634 O O . PRO A 1 81 ? 2.580 5.635 -9.948 1.00 96.19 81 PRO A O 1
ATOM 637 N N . GLU A 1 82 ? 1.515 7.000 -11.358 1.00 96.69 82 GLU A N 1
ATOM 638 C CA . GLU A 1 82 ? 1.314 8.041 -10.346 1.00 96.69 82 GLU A CA 1
ATOM 639 C C . GLU A 1 82 ? 0.320 7.579 -9.269 1.00 96.69 82 GLU A C 1
ATOM 641 O O . GLU A 1 82 ? 0.529 7.826 -8.077 1.00 96.69 82 GLU A O 1
ATOM 646 N N . LEU A 1 83 ? -0.733 6.853 -9.661 1.00 96.94 83 LEU A N 1
ATOM 647 C CA . LEU A 1 83 ? -1.631 6.177 -8.725 1.00 96.94 83 LEU A CA 1
ATOM 648 C C . LEU A 1 83 ? -0.852 5.218 -7.817 1.00 96.94 83 LEU A C 1
ATOM 650 O O . LEU A 1 83 ? -0.978 5.304 -6.593 1.00 96.94 83 LEU A O 1
ATOM 654 N N . ARG A 1 84 ? -0.005 4.362 -8.396 1.00 98.00 84 ARG A N 1
ATOM 655 C CA . ARG A 1 84 ? 0.799 3.398 -7.631 1.00 98.00 84 ARG A CA 1
ATOM 656 C C . ARG A 1 84 ? 1.732 4.073 -6.630 1.00 98.00 84 ARG A C 1
ATOM 658 O O . ARG A 1 84 ? 1.764 3.674 -5.470 1.00 98.00 84 ARG A O 1
ATOM 665 N N . LEU A 1 85 ? 2.429 5.140 -7.031 1.00 97.88 85 LEU A N 1
ATOM 666 C CA . LEU A 1 85 ? 3.287 5.918 -6.125 1.00 97.88 85 LEU A CA 1
ATOM 667 C C . LEU A 1 85 ? 2.504 6.489 -4.934 1.00 97.88 85 LEU A C 1
ATOM 669 O O . LEU A 1 85 ? 2.986 6.454 -3.800 1.00 97.88 85 LEU A O 1
ATOM 673 N N . LYS A 1 86 ? 1.279 6.984 -5.163 1.00 97.44 86 LYS A N 1
ATOM 674 C CA . LYS A 1 86 ? 0.413 7.494 -4.086 1.00 97.44 86 LYS A CA 1
ATOM 675 C C . LYS A 1 86 ? 0.008 6.388 -3.113 1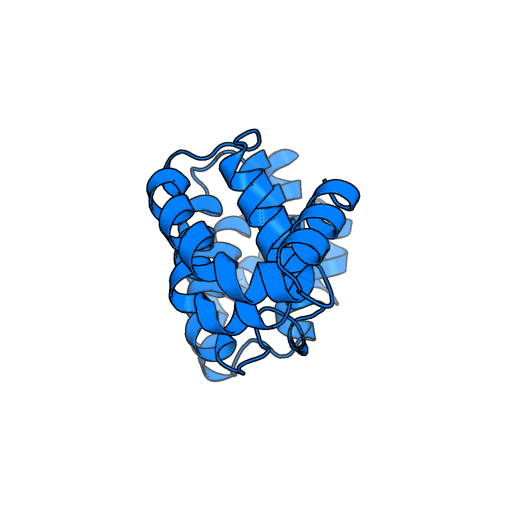.00 97.44 86 LYS A C 1
ATOM 677 O O . LYS A 1 86 ? 0.008 6.627 -1.907 1.00 97.44 86 LYS A O 1
ATOM 682 N N . PHE A 1 87 ? -0.287 5.190 -3.615 1.00 98.12 87 PHE A N 1
ATOM 683 C CA . PHE A 1 87 ? -0.630 4.043 -2.774 1.00 98.12 87 PHE A CA 1
ATOM 684 C C . PHE A 1 87 ? 0.573 3.492 -2.002 1.00 98.12 87 PHE A C 1
ATOM 686 O O . PHE A 1 87 ? 0.426 3.222 -0.815 1.00 98.12 87 PHE A O 1
ATOM 693 N N . PHE A 1 88 ? 1.768 3.415 -2.598 1.00 98.38 88 PHE A N 1
ATOM 694 C CA . PHE A 1 88 ? 2.981 3.060 -1.848 1.00 98.38 88 PHE A CA 1
ATOM 695 C C . PHE A 1 88 ? 3.289 4.079 -0.750 1.00 98.38 88 PHE A C 1
ATOM 697 O O . PHE A 1 88 ? 3.553 3.700 0.387 1.00 98.38 88 PHE A O 1
ATOM 704 N N . SER A 1 89 ? 3.171 5.380 -1.044 1.00 96.94 89 SER A N 1
ATOM 705 C CA . SER A 1 89 ? 3.351 6.422 -0.025 1.00 96.94 89 SER A CA 1
ATOM 706 C C . SER A 1 89 ? 2.354 6.286 1.129 1.00 96.94 89 SER A C 1
ATOM 708 O O . SER A 1 89 ? 2.726 6.493 2.283 1.00 96.94 89 SER A O 1
ATOM 710 N N . LEU A 1 90 ? 1.096 5.951 0.831 1.00 97.25 90 LEU A N 1
ATOM 711 C CA . LEU A 1 90 ? 0.077 5.712 1.849 1.00 97.25 90 LEU A CA 1
ATOM 712 C C . LEU A 1 90 ? 0.403 4.468 2.683 1.00 97.25 90 LEU A C 1
ATOM 714 O O . LEU A 1 90 ? 0.430 4.567 3.905 1.00 97.25 90 LEU A O 1
ATOM 718 N N . LEU A 1 91 ? 0.693 3.335 2.038 1.00 97.38 91 LEU A N 1
ATOM 719 C CA . LEU A 1 91 ? 1.006 2.082 2.726 1.00 97.38 91 LEU A CA 1
ATOM 720 C C . LEU A 1 91 ? 2.227 2.239 3.635 1.00 97.38 91 LEU A C 1
ATOM 722 O O . LEU A 1 91 ? 2.144 1.911 4.809 1.00 97.38 91 LEU A O 1
ATOM 726 N N . SER A 1 92 ? 3.308 2.843 3.135 1.00 96.50 92 SER A N 1
ATOM 727 C CA . SER A 1 92 ? 4.513 3.115 3.925 1.00 96.50 92 SER A CA 1
ATOM 728 C C . SER A 1 92 ? 4.215 3.956 5.173 1.00 96.50 92 SER A C 1
ATOM 730 O O . SER A 1 92 ? 4.661 3.607 6.262 1.00 96.50 92 SER A O 1
ATOM 732 N N . LYS A 1 93 ? 3.405 5.020 5.060 1.00 95.56 93 LYS A N 1
ATOM 733 C CA . LYS A 1 93 ? 3.015 5.851 6.217 1.00 95.56 93 LYS A CA 1
ATOM 734 C C . LYS A 1 93 ? 2.208 5.076 7.253 1.00 95.56 93 LYS A C 1
ATOM 736 O O . LYS A 1 93 ? 2.418 5.275 8.443 1.00 95.56 93 LYS A O 1
ATOM 741 N N . LEU A 1 94 ? 1.299 4.215 6.800 1.00 95.56 94 LEU A N 1
ATOM 742 C CA . LEU A 1 94 ? 0.527 3.350 7.688 1.00 95.56 94 LEU A CA 1
ATOM 743 C C . LEU A 1 94 ? 1.427 2.306 8.366 1.00 95.56 94 LEU A C 1
ATOM 745 O O . LEU A 1 94 ? 1.254 2.024 9.543 1.00 95.56 94 LEU A O 1
ATOM 749 N N . SER A 1 95 ? 2.427 1.771 7.664 1.00 95.19 95 SER A N 1
ATOM 750 C CA . SER A 1 95 ? 3.388 0.825 8.242 1.00 95.19 95 SER A CA 1
ATOM 751 C C . SER A 1 95 ? 4.292 1.455 9.298 1.00 95.19 95 SER A C 1
ATOM 753 O O . SER A 1 95 ? 4.572 0.809 10.299 1.00 95.19 95 SER A O 1
ATOM 755 N N . VAL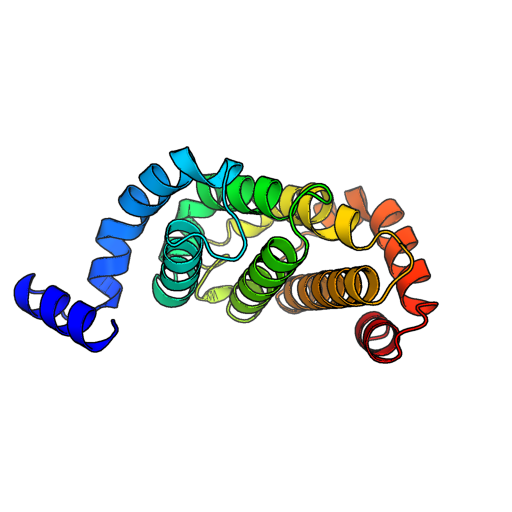 A 1 96 ? 4.706 2.715 9.129 1.00 93.88 96 VAL A N 1
ATOM 756 C CA . VAL A 1 96 ? 5.540 3.412 10.126 1.00 93.88 96 VAL A CA 1
ATOM 757 C C . VAL A 1 96 ? 4.800 3.628 11.455 1.00 93.88 96 VAL A C 1
ATOM 759 O O . VAL A 1 96 ? 5.410 3.498 12.510 1.00 93.88 96 VAL A O 1
ATOM 762 N N . ASP A 1 97 ? 3.497 3.923 11.424 1.00 92.50 97 ASP A N 1
ATOM 763 C CA . ASP A 1 97 ? 2.652 4.075 12.625 1.00 92.50 97 ASP A CA 1
ATOM 764 C C . ASP A 1 97 ? 1.710 2.870 12.803 1.00 92.50 97 ASP A C 1
ATOM 766 O O . ASP A 1 97 ? 0.515 3.009 13.087 1.00 92.50 97 ASP A O 1
ATOM 770 N N . SER A 1 98 ? 2.221 1.660 12.556 1.00 91.69 98 SER A N 1
ATOM 771 C CA . SER A 1 98 ? 1.398 0.450 12.429 1.00 91.69 98 SER A CA 1
ATOM 772 C C . SER A 1 98 ? 0.596 0.129 13.687 1.00 91.69 98 SER A C 1
ATOM 774 O O . SER A 1 98 ? -0.588 -0.192 13.577 1.00 91.69 98 SER A O 1
ATOM 776 N N . ALA A 1 99 ? 1.191 0.288 14.872 1.00 91.00 99 ALA A N 1
ATOM 777 C CA . ALA A 1 99 ? 0.544 0.024 16.158 1.00 91.00 99 ALA A CA 1
ATOM 778 C C . ALA A 1 99 ? -0.710 0.889 16.390 1.00 91.00 99 ALA A C 1
ATOM 780 O O . ALA A 1 99 ? -1.655 0.443 17.035 1.00 91.00 99 ALA A O 1
ATOM 781 N N . ASN A 1 100 ? -0.759 2.102 15.827 1.00 89.50 100 ASN A N 1
ATOM 782 C CA . ASN A 1 100 ? -1.910 3.004 15.946 1.00 89.50 100 ASN A CA 1
ATOM 783 C C . ASN A 1 100 ? -2.793 3.035 14.690 1.00 89.50 100 ASN A C 1
ATOM 785 O O . ASN A 1 100 ? -3.772 3.784 14.649 1.00 89.50 100 ASN A O 1
ATOM 789 N N . THR A 1 101 ? -2.460 2.253 13.660 1.00 91.19 101 THR A N 1
ATOM 790 C CA . THR A 1 101 ? -3.162 2.257 12.372 1.00 91.19 101 THR A CA 1
ATOM 791 C C . THR A 1 101 ? -3.477 0.833 11.905 1.00 91.19 101 THR A C 1
ATOM 793 O O . THR A 1 101 ? -4.396 0.208 12.438 1.00 91.19 101 THR A O 1
ATOM 796 N N . ILE A 1 102 ? -2.740 0.312 10.920 1.00 93.00 102 ILE A N 1
ATOM 797 C CA . ILE A 1 102 ? -3.021 -0.948 10.223 1.00 93.00 102 ILE A CA 1
ATOM 798 C C . ILE A 1 102 ? -2.851 -2.185 11.097 1.00 93.00 102 ILE A C 1
ATOM 800 O O . ILE A 1 102 ? -3.513 -3.171 10.829 1.00 93.00 102 ILE A O 1
ATOM 804 N N . ASN A 1 103 ? -2.008 -2.155 12.128 1.00 94.56 103 ASN A N 1
ATOM 805 C CA . ASN A 1 103 ? -1.780 -3.298 13.015 1.00 94.56 103 ASN A CA 1
ATOM 806 C C . ASN A 1 103 ? -2.292 -3.058 14.441 1.00 94.56 103 ASN A C 1
ATOM 808 O O . ASN A 1 103 ? -1.879 -3.730 15.379 1.00 94.56 103 ASN A O 1
ATOM 812 N N . SER A 1 104 ? -3.207 -2.108 14.614 1.00 91.94 104 SER A N 1
ATOM 813 C CA . SER A 1 104 ? -3.804 -1.800 15.919 1.00 91.94 104 SER A CA 1
ATOM 814 C C . SER A 1 104 ? -4.645 -2.942 16.508 1.00 91.94 104 SER A C 1
ATOM 816 O O . SER A 1 104 ? -4.813 -3.008 17.723 1.00 91.94 104 SER A O 1
ATOM 818 N N . THR A 1 105 ? -5.144 -3.852 15.667 1.00 90.69 105 THR A N 1
ATOM 819 C CA . THR A 1 105 ? -5.863 -5.076 16.064 1.00 90.69 105 THR A CA 1
ATOM 820 C C . THR A 1 105 ? -4.981 -6.327 16.044 1.00 90.69 105 THR A C 1
ATOM 822 O O . THR A 1 105 ? -5.472 -7.418 16.317 1.00 90.69 105 THR A O 1
ATOM 825 N N . SER A 1 106 ? -3.689 -6.199 15.716 1.00 92.00 106 SER A N 1
ATOM 826 C CA . SER A 1 106 ? -2.776 -7.329 15.475 1.00 92.00 106 SER A CA 1
ATOM 827 C C . SER A 1 106 ? -3.207 -8.273 14.335 1.00 92.00 106 SER A C 1
ATOM 829 O O . SER A 1 106 ? -2.750 -9.413 14.263 1.00 92.00 106 SER A O 1
ATOM 831 N N . GLU A 1 107 ? -4.075 -7.816 13.425 1.00 92.06 107 GLU A N 1
ATOM 832 C CA . GLU A 1 107 ? -4.603 -8.627 12.314 1.00 92.06 107 GLU A CA 1
ATOM 833 C C . GLU A 1 107 ? -3.809 -8.468 11.009 1.00 92.06 107 GLU A C 1
ATOM 835 O O . GLU A 1 107 ? -3.915 -9.313 10.117 1.00 92.06 107 GLU A O 1
ATOM 840 N N . PHE A 1 108 ? -2.958 -7.440 10.883 1.00 94.44 108 PHE A N 1
ATOM 841 C CA . PHE A 1 108 ? -2.156 -7.225 9.671 1.00 94.44 108 PHE A CA 1
ATOM 842 C C . PHE A 1 108 ? -1.303 -8.440 9.263 1.00 94.44 108 PHE A C 1
ATOM 844 O O . PHE A 1 108 ? -1.283 -8.755 8.068 1.00 94.44 108 PHE A O 1
ATOM 851 N N . PRO A 1 109 ? -0.667 -9.182 10.193 1.00 93.88 109 PRO A N 1
ATOM 852 C CA . PRO A 1 109 ? -0.010 -10.454 9.903 1.00 93.88 109 PRO A CA 1
ATOM 853 C C . PRO A 1 109 ? -0.798 -11.418 9.007 1.00 93.88 109 PRO A C 1
ATOM 855 O O . PRO A 1 109 ? -0.198 -12.056 8.143 1.00 93.88 109 PRO A O 1
ATOM 858 N N . GLN A 1 110 ? -2.127 -11.488 9.133 1.00 94.25 110 GLN A N 1
ATOM 859 C CA . GLN A 1 110 ? -2.974 -12.379 8.327 1.00 94.25 110 GLN A CA 1
ATOM 860 C C . GLN A 1 110 ? -3.066 -11.935 6.858 1.00 94.25 110 GLN A C 1
ATOM 862 O O . GLN A 1 110 ? -3.222 -12.756 5.957 1.00 94.25 110 GLN A O 1
ATOM 867 N N . HIS A 1 111 ? -2.913 -10.634 6.605 1.00 95.69 111 HIS A N 1
ATOM 868 C CA . HIS A 1 111 ? -2.941 -10.029 5.272 1.00 95.69 111 HIS A CA 1
ATOM 869 C C . HIS A 1 111 ? -1.543 -9.774 4.689 1.00 95.69 111 HIS A C 1
ATOM 871 O O . HIS A 1 111 ? -1.412 -9.442 3.507 1.00 95.69 111 HIS A O 1
ATOM 877 N N . SER A 1 112 ? -0.495 -9.939 5.502 1.00 94.69 112 SER A N 1
ATOM 878 C CA . SER A 1 112 ? 0.902 -9.659 5.154 1.00 94.69 112 SER A CA 1
ATOM 879 C C . SER A 1 112 ? 1.339 -10.338 3.854 1.00 94.69 112 SER A C 1
ATOM 881 O O . SER A 1 112 ? 1.986 -9.714 3.013 1.00 94.69 112 SER A O 1
ATOM 883 N N . ARG A 1 113 ? 0.921 -11.593 3.642 1.00 95.25 113 ARG A N 1
ATOM 884 C CA . ARG A 1 113 ? 1.247 -12.359 2.437 1.00 95.25 113 ARG A CA 1
ATOM 885 C C . ARG A 1 113 ? 0.655 -11.731 1.179 1.00 95.25 113 ARG A C 1
ATOM 887 O O . ARG A 1 113 ? 1.374 -11.582 0.199 1.00 95.25 113 ARG A O 1
ATOM 894 N N . THR A 1 114 ? -0.618 -11.343 1.209 1.00 96.69 114 THR A N 1
ATOM 895 C CA . THR A 1 114 ? -1.287 -10.666 0.086 1.00 96.69 114 THR A CA 1
ATOM 896 C C . THR A 1 114 ? -0.613 -9.334 -0.219 1.00 96.69 114 THR A C 1
ATOM 898 O O . THR A 1 114 ? -0.308 -9.037 -1.368 1.00 96.69 114 THR A O 1
ATOM 901 N N . VAL A 1 115 ? -0.287 -8.546 0.808 1.00 97.00 115 VAL A N 1
ATOM 902 C CA . VAL A 1 115 ? 0.439 -7.282 0.611 1.00 97.00 115 VAL A CA 1
ATOM 903 C C . VAL A 1 115 ? 1.810 -7.530 -0.029 1.00 97.00 115 VAL A C 1
ATOM 905 O O . VAL A 1 115 ? 2.206 -6.823 -0.955 1.00 97.00 115 VAL A O 1
ATOM 908 N N . LEU A 1 116 ? 2.537 -8.550 0.415 1.00 95.44 116 LEU A N 1
ATOM 909 C CA . LEU A 1 116 ? 3.868 -8.831 -0.106 1.00 95.44 116 LEU A CA 1
ATOM 910 C C . LEU A 1 116 ? 3.835 -9.359 -1.548 1.00 95.44 116 LEU A C 1
ATOM 912 O O . LEU A 1 116 ? 4.518 -8.812 -2.416 1.00 95.44 116 LEU A O 1
ATOM 916 N N . VAL A 1 117 ? 3.021 -10.384 -1.806 1.00 95.56 117 VAL A N 1
ATOM 917 C CA . VAL A 1 117 ? 2.959 -11.098 -3.092 1.00 95.56 117 VAL A CA 1
ATOM 918 C C . VAL A 1 117 ? 2.207 -10.305 -4.153 1.00 95.56 117 VAL A C 1
ATOM 920 O O . VAL A 1 117 ? 2.661 -10.245 -5.292 1.00 95.56 117 VAL A O 1
ATOM 923 N N . ASP A 1 118 ? 1.093 -9.671 -3.790 1.00 96.50 118 ASP A N 1
ATOM 924 C CA . ASP A 1 118 ? 0.192 -9.062 -4.769 1.00 96.50 118 ASP A CA 1
ATOM 925 C C . ASP A 1 118 ? 0.417 -7.550 -4.926 1.00 96.50 118 ASP A C 1
ATOM 927 O O . ASP A 1 118 ? 0.039 -6.976 -5.948 1.00 96.50 118 ASP A O 1
ATOM 931 N N . CYS A 1 119 ? 1.065 -6.890 -3.955 1.00 97.25 119 CYS A N 1
ATOM 932 C CA . CYS A 1 119 ? 1.327 -5.448 -4.017 1.00 97.25 119 CYS A CA 1
ATOM 933 C C . CYS A 1 119 ? 2.815 -5.109 -4.189 1.00 97.25 119 CYS A C 1
ATOM 935 O O . CYS A 1 119 ? 3.168 -4.321 -5.069 1.00 97.25 119 CYS A O 1
ATOM 937 N N . ILE A 1 120 ? 3.697 -5.659 -3.348 1.00 97.06 120 ILE A N 1
ATOM 938 C CA . ILE A 1 120 ? 5.104 -5.225 -3.277 1.00 97.06 120 ILE A CA 1
ATOM 939 C C . ILE A 1 120 ? 5.950 -5.881 -4.368 1.00 97.06 120 ILE A C 1
ATOM 941 O O . ILE A 1 120 ? 6.501 -5.175 -5.215 1.00 97.06 120 ILE A O 1
ATOM 945 N N . ILE A 1 121 ? 6.036 -7.215 -4.374 1.00 95.69 121 ILE A N 1
ATOM 946 C CA . ILE A 1 121 ? 6.917 -7.978 -5.273 1.00 95.69 121 ILE A CA 1
ATOM 947 C C . ILE A 1 121 ? 6.718 -7.606 -6.757 1.00 95.69 121 ILE A C 1
ATOM 949 O O . ILE A 1 121 ? 7.719 -7.328 -7.424 1.00 95.69 121 ILE A O 1
ATOM 953 N N . PRO A 1 122 ? 5.484 -7.481 -7.291 1.00 96.44 122 PRO A N 1
ATOM 954 C CA . PRO A 1 122 ? 5.273 -7.156 -8.704 1.00 96.44 122 PRO A CA 1
ATOM 955 C C . PRO A 1 122 ? 5.824 -5.784 -9.118 1.00 96.44 122 PRO A C 1
ATOM 957 O O . PRO A 1 122 ? 6.107 -5.553 -10.294 1.00 96.44 122 PRO A O 1
ATOM 960 N N . ASN A 1 123 ? 5.980 -4.865 -8.160 1.00 96.88 123 ASN A N 1
ATOM 961 C CA . ASN A 1 123 ? 6.498 -3.516 -8.383 1.00 96.88 123 ASN A CA 1
ATOM 962 C C . ASN A 1 123 ? 8.001 -3.381 -8.098 1.00 96.88 123 ASN A C 1
ATOM 964 O O . ASN A 1 123 ? 8.566 -2.327 -8.387 1.00 96.88 123 ASN A O 1
ATOM 968 N N . LEU A 1 124 ? 8.656 -4.426 -7.581 1.00 95.19 124 LEU A N 1
ATOM 969 C CA . LEU A 1 124 ? 10.117 -4.485 -7.462 1.00 95.19 124 LEU A CA 1
ATOM 970 C C . LEU A 1 124 ? 10.795 -4.964 -8.753 1.00 95.19 124 LEU A C 1
ATOM 972 O O . LEU A 1 124 ? 11.985 -4.720 -8.942 1.00 95.19 124 LEU A O 1
ATOM 976 N N . VAL A 1 125 ? 10.034 -5.575 -9.667 1.00 92.50 125 VAL A N 1
ATOM 977 C CA . VAL A 1 125 ? 10.550 -6.092 -10.940 1.00 92.50 125 VAL A CA 1
ATOM 978 C C . VAL A 1 125 ? 11.268 -5.006 -11.729 1.00 92.50 125 VAL A C 1
ATOM 980 O O . VAL A 1 125 ? 10.736 -3.918 -11.987 1.00 92.50 125 VAL A O 1
ATOM 983 N N . TRP A 1 126 ? 12.494 -5.319 -12.149 1.00 91.12 126 TRP A N 1
ATOM 984 C CA . TRP A 1 126 ? 13.294 -4.391 -12.925 1.00 91.12 126 TRP A CA 1
ATOM 985 C C . TRP A 1 126 ? 12.635 -4.068 -14.271 1.00 91.12 126 TRP A C 1
ATOM 987 O O . TRP A 1 126 ? 12.227 -4.936 -15.040 1.00 91.12 126 TRP A O 1
ATOM 997 N N . ARG A 1 127 ? 12.544 -2.771 -14.549 1.00 89.50 127 ARG A N 1
ATOM 998 C CA . ARG A 1 127 ? 12.098 -2.162 -15.802 1.00 89.50 127 ARG A CA 1
ATOM 999 C C . ARG A 1 127 ? 12.921 -0.893 -16.028 1.00 89.50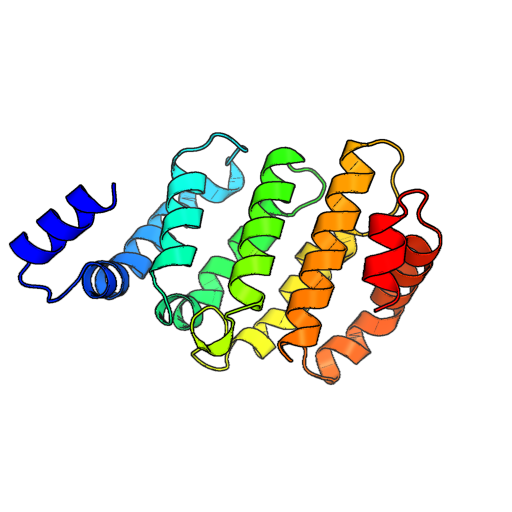 127 ARG A C 1
ATOM 1001 O O . ARG A 1 127 ? 13.274 -0.199 -15.067 1.00 89.50 127 ARG A O 1
ATOM 1008 N N . ALA A 1 128 ? 13.226 -0.578 -17.279 1.00 87.69 128 ALA A N 1
ATOM 1009 C CA . ALA A 1 128 ? 13.974 0.628 -17.614 1.00 87.69 128 ALA A CA 1
ATOM 1010 C C . ALA A 1 128 ? 13.115 1.900 -17.458 1.00 87.69 128 ALA A C 1
ATOM 1012 O O . ALA A 1 128 ? 11.891 1.871 -17.583 1.00 87.69 128 ALA A O 1
ATOM 1013 N N . GLY A 1 129 ? 13.775 3.038 -17.229 1.00 92.19 129 GLY A N 1
ATOM 1014 C CA . GLY A 1 129 ? 13.149 4.363 -17.206 1.00 92.19 129 GLY A CA 1
ATOM 1015 C C . GLY A 1 129 ? 12.945 4.956 -15.808 1.00 92.19 129 GLY A C 1
ATOM 1016 O O . GLY A 1 129 ? 12.838 4.257 -14.803 1.00 92.19 129 GLY A O 1
ATOM 1017 N N . ARG A 1 130 ? 12.874 6.293 -15.746 1.00 90.56 130 ARG A N 1
ATOM 1018 C CA . ARG A 1 130 ? 12.804 7.056 -14.482 1.00 90.56 130 ARG A CA 1
ATOM 1019 C C . ARG A 1 130 ? 11.567 6.730 -13.642 1.00 90.56 130 ARG A C 1
ATOM 1021 O O . ARG A 1 130 ? 11.661 6.657 -12.423 1.00 90.56 130 ARG A O 1
ATOM 1028 N N . VAL A 1 131 ? 10.426 6.508 -14.292 1.00 94.38 131 VAL A N 1
ATOM 1029 C CA . VAL A 1 131 ? 9.172 6.156 -13.607 1.00 94.38 131 VAL A CA 1
ATOM 1030 C C . VAL A 1 131 ? 9.271 4.769 -12.971 1.00 94.38 131 VAL A C 1
ATOM 1032 O O . VAL A 1 131 ? 8.892 4.600 -11.817 1.00 94.38 131 VAL A O 1
ATOM 1035 N N . ALA A 1 132 ? 9.841 3.792 -13.683 1.00 92.69 132 ALA A N 1
ATOM 1036 C CA . ALA A 1 132 ? 10.064 2.453 -13.147 1.00 92.69 132 ALA A CA 1
ATOM 1037 C C . ALA A 1 132 ? 11.019 2.463 -11.945 1.00 92.69 132 ALA A C 1
ATOM 1039 O O . ALA A 1 132 ? 10.752 1.790 -10.954 1.00 92.69 132 ALA A O 1
ATOM 1040 N N . ILE A 1 133 ? 12.086 3.269 -12.004 1.00 92.12 133 ILE A N 1
ATOM 1041 C CA . ILE A 1 133 ? 12.993 3.484 -10.868 1.00 92.12 133 ILE A CA 1
ATOM 1042 C C . ILE A 1 133 ? 12.220 4.028 -9.663 1.00 92.12 133 ILE A C 1
ATOM 1044 O O . ILE A 1 133 ? 12.322 3.462 -8.581 1.00 92.12 133 ILE A O 1
ATOM 1048 N N . ALA A 1 134 ? 11.411 5.077 -9.845 1.00 94.75 134 ALA A N 1
ATOM 1049 C CA . ALA A 1 134 ? 10.642 5.671 -8.751 1.00 94.75 134 ALA A CA 1
ATOM 1050 C C . ALA A 1 134 ? 9.669 4.669 -8.105 1.00 94.75 134 ALA A C 1
ATOM 1052 O O . ALA A 1 134 ? 9.542 4.641 -6.883 1.00 94.75 134 ALA A O 1
ATOM 1053 N N . ILE A 1 135 ? 9.013 3.827 -8.913 1.00 97.12 135 ILE A N 1
ATOM 1054 C CA . ILE A 1 135 ? 8.131 2.761 -8.421 1.00 97.12 135 ILE A CA 1
ATOM 1055 C C . ILE A 1 135 ? 8.914 1.740 -7.594 1.00 97.12 135 ILE A C 1
ATOM 1057 O O . ILE A 1 135 ? 8.493 1.441 -6.479 1.00 97.12 135 ILE A O 1
ATOM 1061 N N . ARG A 1 136 ? 10.064 1.254 -8.086 1.00 95.00 136 ARG A N 1
ATOM 1062 C CA . ARG A 1 136 ? 10.906 0.312 -7.332 1.00 95.00 136 ARG A CA 1
ATOM 1063 C C . ARG A 1 136 ? 11.400 0.913 -6.025 1.00 95.00 136 ARG A C 1
ATOM 1065 O O . ARG A 1 136 ? 11.310 0.257 -4.995 1.00 95.00 136 ARG A O 1
ATOM 1072 N N . THR A 1 137 ? 11.857 2.169 -6.046 1.00 94.19 137 THR A N 1
ATOM 1073 C CA . THR A 1 137 ? 12.256 2.891 -4.831 1.00 94.19 137 THR A CA 1
ATOM 1074 C C . THR A 1 137 ? 11.091 2.961 -3.839 1.00 94.19 137 THR A C 1
ATOM 1076 O O . THR A 1 137 ? 11.262 2.631 -2.673 1.00 94.19 137 THR A O 1
ATOM 1079 N N . ALA A 1 138 ? 9.887 3.334 -4.284 1.00 97.06 138 ALA A N 1
ATOM 1080 C CA . ALA A 1 138 ? 8.720 3.403 -3.405 1.00 97.06 138 ALA A CA 1
ATOM 1081 C C . ALA A 1 138 ? 8.322 2.024 -2.846 1.00 97.06 138 ALA A C 1
ATOM 1083 O O . ALA A 1 138 ? 7.994 1.913 -1.662 1.00 97.06 138 ALA A O 1
ATOM 1084 N N . ALA A 1 139 ? 8.384 0.975 -3.669 1.00 97.38 139 ALA A N 1
ATOM 1085 C CA . ALA A 1 139 ? 8.099 -0.395 -3.258 1.00 97.38 139 ALA A CA 1
ATOM 1086 C C . ALA A 1 139 ? 9.118 -0.903 -2.226 1.00 97.38 139 ALA A C 1
ATOM 1088 O O . ALA A 1 139 ? 8.703 -1.411 -1.185 1.00 97.38 139 ALA A O 1
ATOM 1089 N N . ILE A 1 140 ? 10.426 -0.699 -2.445 1.00 95.69 140 ILE A N 1
ATOM 1090 C CA . ILE A 1 140 ? 11.461 -1.130 -1.491 1.00 95.69 140 ILE A CA 1
ATOM 1091 C C . ILE A 1 140 ? 11.412 -0.320 -0.191 1.00 95.69 140 ILE A C 1
ATOM 1093 O O . ILE A 1 140 ? 11.521 -0.897 0.885 1.00 95.69 140 ILE A O 1
ATOM 1097 N N . SER A 1 141 ? 11.142 0.991 -0.248 1.00 95.38 141 SER A N 1
ATOM 1098 C CA . SER A 1 141 ? 10.923 1.799 0.962 1.00 95.38 141 SER A CA 1
ATOM 1099 C C . SER A 1 141 ? 9.711 1.324 1.761 1.00 95.38 141 SER A C 1
ATOM 1101 O O . SER A 1 141 ? 9.727 1.338 2.989 1.00 95.38 141 SER A O 1
ATOM 1103 N N . THR A 1 142 ? 8.651 0.895 1.072 1.00 97.12 142 THR A N 1
ATOM 1104 C CA . THR A 1 142 ? 7.455 0.353 1.726 1.00 97.12 142 THR A CA 1
ATOM 1105 C C . THR A 1 142 ? 7.739 -1.010 2.349 1.00 97.12 142 THR A C 1
ATOM 1107 O O . THR A 1 142 ? 7.346 -1.240 3.488 1.00 97.12 142 THR A O 1
ATOM 1110 N N . LEU A 1 143 ? 8.466 -1.887 1.647 1.00 96.06 143 LEU A N 1
ATOM 1111 C CA . LEU A 1 143 ? 8.916 -3.168 2.192 1.00 96.06 143 LEU A CA 1
ATOM 1112 C C . LEU A 1 143 ? 9.750 -2.967 3.459 1.00 96.06 143 LEU A C 1
ATOM 1114 O O . LEU A 1 143 ? 9.477 -3.604 4.472 1.00 96.06 143 LEU A O 1
ATOM 1118 N N . TRP A 1 144 ? 10.719 -2.051 3.412 1.00 94.25 144 TRP A N 1
ATOM 1119 C CA . TRP A 1 144 ? 11.543 -1.702 4.564 1.00 94.25 144 TRP A CA 1
ATOM 1120 C C . TRP A 1 144 ? 10.686 -1.219 5.741 1.00 94.25 144 TRP A C 1
ATOM 1122 O O . TRP A 1 144 ? 10.867 -1.693 6.855 1.00 94.25 144 TRP A O 1
ATOM 1132 N N . ALA A 1 145 ? 9.691 -0.355 5.502 1.00 95.56 145 ALA A N 1
ATOM 1133 C CA . ALA A 1 145 ? 8.796 0.124 6.559 1.00 95.56 145 ALA A CA 1
ATOM 1134 C C . ALA A 1 145 ? 7.975 -1.007 7.206 1.00 95.56 145 ALA A C 1
ATOM 1136 O O . ALA A 1 145 ? 7.754 -0.992 8.412 1.00 95.56 145 ALA A O 1
ATOM 1137 N N . ILE A 1 146 ? 7.534 -1.993 6.420 1.00 95.25 146 ILE A N 1
ATOM 1138 C CA . ILE A 1 146 ? 6.790 -3.159 6.920 1.00 95.25 146 ILE A CA 1
ATOM 1139 C C . ILE A 1 146 ? 7.707 -4.081 7.734 1.00 95.25 146 ILE A C 1
ATOM 1141 O O . ILE A 1 146 ? 7.309 -4.540 8.803 1.00 95.25 146 ILE A O 1
ATOM 1145 N N . LEU A 1 147 ? 8.929 -4.330 7.252 1.00 92.75 147 LEU A N 1
ATOM 1146 C CA . LEU A 1 147 ? 9.936 -5.122 7.963 1.00 92.75 147 LEU A CA 1
ATOM 1147 C C . LEU A 1 147 ? 10.337 -4.461 9.285 1.00 92.75 147 LEU A C 1
ATOM 1149 O O . LEU A 1 147 ? 10.355 -5.115 10.321 1.00 92.75 147 LEU A O 1
ATOM 1153 N N . HIS A 1 148 ? 10.604 -3.155 9.260 1.00 92.44 148 HIS A N 1
ATOM 1154 C CA . HIS A 1 148 ? 10.997 -2.389 10.441 1.00 92.44 148 HIS A CA 1
ATOM 1155 C C . HIS A 1 148 ? 9.896 -2.350 11.510 1.00 92.44 148 HIS A C 1
ATOM 1157 O O . HIS A 1 148 ? 10.188 -2.287 12.700 1.00 92.44 148 HIS A O 1
ATOM 1163 N N . ALA A 1 149 ? 8.633 -2.411 11.088 1.00 93.62 149 ALA A N 1
ATOM 1164 C CA . ALA A 1 149 ? 7.474 -2.447 11.970 1.00 93.62 149 ALA A CA 1
ATOM 1165 C C . ALA A 1 149 ? 7.070 -3.868 12.426 1.00 93.62 149 ALA A C 1
ATOM 1167 O O . ALA A 1 149 ? 6.001 -4.016 13.017 1.00 93.62 149 ALA A O 1
ATOM 1168 N N . ASP A 1 150 ? 7.884 -4.891 12.131 1.00 93.06 150 ASP A N 1
ATOM 1169 C CA . ASP A 1 150 ? 7.653 -6.306 12.470 1.00 93.06 150 ASP A CA 1
ATOM 1170 C C . ASP A 1 150 ? 6.279 -6.839 12.014 1.00 93.06 150 ASP A C 1
ATOM 1172 O O . ASP A 1 150 ? 5.567 -7.563 12.708 1.00 93.06 150 ASP A O 1
ATOM 1176 N N . LEU A 1 151 ? 5.863 -6.430 10.812 1.00 93.44 151 LEU A N 1
ATOM 1177 C CA . LEU A 1 151 ? 4.546 -6.756 10.258 1.00 93.44 151 LEU A CA 1
ATOM 1178 C C . LEU A 1 151 ? 4.527 -8.025 9.395 1.00 93.44 151 LEU A C 1
ATOM 1180 O O . LEU A 1 151 ? 3.470 -8.394 8.872 1.00 93.44 151 LEU A O 1
ATOM 1184 N N . LEU A 1 152 ? 5.680 -8.673 9.205 1.00 93.06 152 LEU A N 1
ATOM 1185 C CA . LEU A 1 152 ? 5.809 -9.898 8.419 1.00 93.06 152 LEU A CA 1
ATOM 1186 C C . LEU A 1 152 ? 6.121 -11.089 9.331 1.00 93.06 152 LEU A C 1
ATOM 1188 O O . LEU A 1 152 ? 7.254 -11.228 9.791 1.00 93.06 152 LEU A O 1
ATOM 1192 N N . PRO A 1 153 ? 5.161 -12.005 9.534 1.00 92.38 153 PRO A N 1
ATOM 1193 C CA . PRO A 1 153 ? 5.431 -13.273 10.193 1.00 92.38 153 PRO A CA 1
ATOM 1194 C C . PRO A 1 153 ? 6.511 -14.070 9.464 1.00 92.38 153 PRO A C 1
ATOM 1196 O O . PRO A 1 153 ? 6.576 -14.072 8.230 1.00 92.38 153 PRO A O 1
ATOM 1199 N N . VAL A 1 154 ? 7.292 -14.835 10.228 1.00 89.50 154 VAL A N 1
ATOM 1200 C CA . VAL A 1 154 ? 8.352 -15.711 9.702 1.00 89.50 154 VAL A CA 1
ATOM 1201 C C . VAL A 1 154 ? 7.823 -16.666 8.627 1.00 89.50 154 VAL A C 1
ATOM 1203 O O . VAL A 1 154 ? 8.494 -16.895 7.624 1.00 89.50 154 VAL A O 1
ATOM 1206 N N . GLU A 1 155 ? 6.604 -17.186 8.786 1.00 90.44 155 GLU A N 1
ATOM 1207 C CA . GLU A 1 155 ? 5.978 -18.067 7.793 1.00 90.44 155 GLU A CA 1
ATOM 1208 C C . GLU A 1 155 ? 5.725 -17.364 6.455 1.00 90.44 155 GLU A C 1
ATOM 1210 O O . GLU A 1 155 ? 6.074 -17.901 5.399 1.00 90.44 155 GLU A O 1
ATOM 1215 N N . THR A 1 156 ? 5.190 -16.137 6.495 1.00 90.81 156 THR A N 1
ATOM 1216 C CA . THR A 1 156 ? 5.007 -15.308 5.299 1.00 90.81 156 THR A CA 1
ATOM 1217 C C . THR A 1 156 ? 6.353 -15.081 4.627 1.00 90.81 156 THR A C 1
ATOM 1219 O O . THR A 1 156 ? 6.492 -15.422 3.452 1.00 90.81 156 THR A O 1
ATOM 1222 N N . CYS A 1 157 ? 7.354 -14.613 5.383 1.00 87.81 157 CYS A N 1
ATOM 1223 C CA . CYS A 1 157 ? 8.711 -14.386 4.888 1.00 87.81 157 CYS A CA 1
ATOM 1224 C C . CYS A 1 157 ? 9.279 -15.628 4.200 1.00 87.81 157 CYS A C 1
ATOM 1226 O O . CYS A 1 157 ? 9.679 -15.540 3.043 1.00 87.81 157 CYS A O 1
ATOM 1228 N N . ASN A 1 158 ? 9.249 -16.788 4.861 1.00 88.75 158 ASN A N 1
ATOM 1229 C CA . ASN A 1 158 ? 9.778 -18.042 4.323 1.00 88.75 158 ASN A CA 1
ATOM 1230 C C . ASN A 1 158 ? 9.071 -18.469 3.035 1.00 88.75 158 ASN A C 1
ATOM 1232 O O . ASN A 1 158 ? 9.727 -18.894 2.083 1.00 88.75 158 ASN A O 1
ATOM 1236 N N . SER A 1 159 ? 7.744 -18.326 2.979 1.00 90.38 159 SER A N 1
ATOM 1237 C CA . SER A 1 159 ? 6.957 -18.706 1.802 1.00 90.38 159 SER A CA 1
ATOM 1238 C C . SER A 1 159 ? 7.238 -17.828 0.577 1.00 90.38 159 SER A C 1
ATOM 1240 O O . SER A 1 159 ? 7.087 -18.292 -0.550 1.00 90.38 159 SER A O 1
ATOM 1242 N N . THR A 1 160 ? 7.678 -16.584 0.787 1.00 90.31 160 THR A N 1
ATOM 1243 C CA . THR A 1 160 ? 7.951 -15.600 -0.276 1.00 90.31 160 THR A CA 1
ATOM 1244 C C . THR A 1 160 ? 9.437 -15.309 -0.480 1.00 90.31 160 THR A C 1
ATOM 1246 O O . THR A 1 160 ? 9.793 -14.526 -1.359 1.00 90.31 160 THR A O 1
ATOM 1249 N N . LEU A 1 161 ? 10.318 -15.906 0.331 1.00 89.19 161 LEU A N 1
ATOM 1250 C CA . LEU A 1 161 ? 11.724 -15.513 0.438 1.00 89.19 161 LEU A CA 1
ATOM 1251 C C . LEU A 1 161 ? 12.455 -15.608 -0.899 1.00 89.19 161 LEU A C 1
ATOM 1253 O O . LEU A 1 161 ? 13.237 -14.724 -1.222 1.00 89.19 161 LEU A O 1
ATOM 1257 N N . LYS A 1 162 ? 12.201 -16.660 -1.683 1.00 88.50 162 LYS A N 1
ATOM 1258 C CA . LYS A 1 162 ? 12.866 -16.868 -2.980 1.00 88.50 162 LYS A CA 1
ATOM 1259 C C . LYS A 1 162 ? 12.552 -15.744 -3.967 1.00 88.50 162 LYS A C 1
ATOM 1261 O O . LYS A 1 162 ? 13.466 -15.186 -4.578 1.00 88.50 162 LYS A O 1
ATOM 1266 N N . ASP A 1 163 ? 11.275 -15.394 -4.085 1.00 88.94 163 ASP A N 1
ATOM 1267 C CA . ASP A 1 163 ? 10.817 -14.337 -4.986 1.00 88.94 163 ASP A CA 1
ATOM 1268 C C . ASP A 1 163 ? 11.324 -12.980 -4.501 1.00 88.94 163 ASP A C 1
ATOM 1270 O O . ASP A 1 163 ? 11.890 -12.208 -5.275 1.00 88.94 163 ASP A O 1
ATOM 1274 N N . LEU A 1 164 ? 11.206 -12.729 -3.195 1.00 88.69 164 LEU A N 1
ATOM 1275 C CA . LEU A 1 164 ? 11.653 -11.493 -2.573 1.00 88.69 164 LEU A CA 1
ATOM 1276 C C . LEU A 1 164 ? 13.165 -11.294 -2.715 1.00 88.69 164 LEU A C 1
ATOM 1278 O O . LEU A 1 164 ? 13.599 -10.220 -3.118 1.00 88.69 164 LEU A O 1
ATOM 1282 N N . LEU A 1 165 ? 13.965 -12.329 -2.447 1.00 88.94 165 LEU A N 1
ATOM 1283 C CA . LEU A 1 165 ? 15.423 -12.282 -2.545 1.00 88.94 165 LEU A CA 1
ATOM 1284 C C . LEU A 1 165 ? 15.872 -12.001 -3.979 1.00 88.94 165 LEU A C 1
ATOM 1286 O O . LEU A 1 165 ? 16.755 -11.175 -4.188 1.00 88.94 165 LEU A O 1
ATOM 1290 N N . THR A 1 166 ? 15.224 -12.627 -4.965 1.00 89.94 166 THR A N 1
ATOM 1291 C CA . THR A 1 166 ? 15.498 -12.364 -6.385 1.00 89.94 166 THR A CA 1
ATOM 1292 C C . THR A 1 166 ? 15.303 -10.881 -6.713 1.00 89.94 166 THR A C 1
ATOM 1294 O O . THR A 1 166 ? 16.147 -10.273 -7.372 1.00 89.94 166 THR A O 1
ATOM 1297 N N . GLN A 1 167 ? 14.221 -10.273 -6.215 1.00 91.75 167 GLN A N 1
ATOM 1298 C CA . GLN A 1 167 ? 13.957 -8.851 -6.435 1.00 91.75 167 GLN A CA 1
ATOM 1299 C C . GLN A 1 167 ? 14.899 -7.935 -5.639 1.00 91.75 167 GLN A C 1
ATOM 1301 O O . GLN A 1 167 ? 15.392 -6.952 -6.183 1.00 91.75 167 GLN A O 1
ATOM 1306 N N . ILE A 1 168 ? 15.201 -8.267 -4.380 1.00 88.25 168 ILE A N 1
ATOM 1307 C CA . ILE A 1 168 ? 16.133 -7.511 -3.528 1.00 88.25 168 ILE A CA 1
ATOM 1308 C C . ILE A 1 168 ? 17.532 -7.481 -4.148 1.00 88.25 168 ILE A C 1
ATOM 1310 O O . ILE A 1 168 ? 18.122 -6.408 -4.240 1.00 88.25 168 ILE A O 1
ATOM 1314 N N . ILE A 1 169 ? 18.042 -8.618 -4.633 1.00 86.94 169 ILE A N 1
ATOM 1315 C CA . ILE A 1 169 ? 19.339 -8.678 -5.327 1.00 86.94 169 ILE A CA 1
ATOM 1316 C C . ILE A 1 169 ? 19.322 -7.743 -6.540 1.00 86.94 169 ILE A C 1
ATOM 1318 O O . ILE A 1 169 ? 20.212 -6.911 -6.692 1.00 86.94 169 ILE A O 1
ATOM 1322 N N . SER A 1 170 ? 18.255 -7.783 -7.344 1.00 88.19 170 SER A N 1
ATOM 1323 C CA . SER A 1 170 ? 18.111 -6.855 -8.468 1.00 88.19 170 SER A CA 1
ATOM 1324 C C . SER A 1 170 ? 18.070 -5.379 -8.041 1.00 88.19 170 SER A C 1
ATOM 1326 O O . SER A 1 170 ? 18.481 -4.521 -8.823 1.00 88.19 170 SER A O 1
ATOM 1328 N N . CYS A 1 171 ? 17.561 -5.059 -6.847 1.00 84.69 171 CYS A N 1
ATOM 1329 C CA . CYS A 1 171 ? 17.543 -3.700 -6.302 1.00 84.69 171 CYS A CA 1
ATOM 1330 C C . CYS A 1 171 ? 18.901 -3.257 -5.728 1.00 84.69 171 CYS A C 1
ATOM 1332 O O . CYS A 1 171 ? 19.203 -2.061 -5.754 1.00 84.69 171 CYS A O 1
ATOM 1334 N N . LEU A 1 172 ? 19.737 -4.186 -5.252 1.00 83.31 172 LEU A N 1
ATOM 1335 C CA . LEU A 1 172 ? 21.118 -3.901 -4.840 1.00 83.31 172 LEU A CA 1
ATOM 1336 C C . LEU A 1 172 ? 21.995 -3.497 -6.031 1.00 83.31 172 LEU A C 1
ATOM 1338 O O . LEU A 1 172 ? 22.849 -2.626 -5.885 1.00 83.31 172 LEU A O 1
ATOM 1342 N N . ASP A 1 173 ? 21.712 -4.044 -7.212 1.00 83.25 173 ASP A N 1
ATOM 1343 C CA . ASP A 1 173 ? 22.374 -3.691 -8.473 1.00 83.25 173 ASP A CA 1
ATOM 1344 C C . ASP A 1 173 ? 21.640 -2.573 -9.249 1.00 83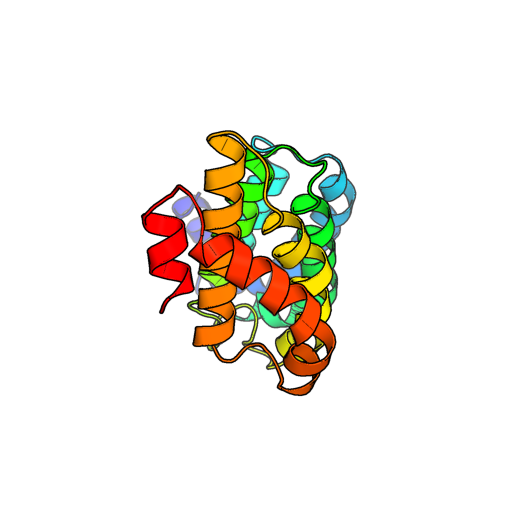.25 173 ASP A C 1
ATOM 1346 O O . ASP A 1 173 ? 21.914 -2.314 -10.426 1.00 83.25 173 ASP A O 1
ATOM 1350 N N . ASP A 1 174 ? 20.680 -1.879 -8.621 1.00 83.31 174 ASP A N 1
ATOM 1351 C CA . ASP A 1 174 ? 19.907 -0.826 -9.287 1.00 83.31 174 ASP A CA 1
ATOM 1352 C C . ASP A 1 174 ? 20.803 0.352 -9.699 1.00 83.31 174 ASP A C 1
ATOM 1354 O O . ASP A 1 174 ? 21.757 0.703 -9.014 1.00 83.31 174 ASP A O 1
ATOM 1358 N N . HIS A 1 175 ? 20.474 1.048 -10.787 1.00 80.12 175 HIS A N 1
ATOM 1359 C CA . HIS A 1 175 ? 21.218 2.237 -11.218 1.00 80.12 175 HIS A CA 1
ATOM 1360 C C . HIS A 1 175 ? 20.988 3.430 -10.269 1.00 80.12 175 HIS A C 1
ATOM 1362 O O . HIS A 1 175 ? 21.851 4.299 -10.122 1.00 80.12 175 HIS A O 1
ATOM 1368 N N . SER A 1 176 ? 19.846 3.457 -9.580 1.00 83.75 176 SER A N 1
ATOM 1369 C CA . SER A 1 176 ? 19.489 4.460 -8.580 1.00 83.75 176 SER A CA 1
ATOM 1370 C C . SER A 1 176 ? 20.229 4.237 -7.264 1.00 83.75 176 SER A C 1
ATOM 1372 O O . SER A 1 176 ? 19.962 3.276 -6.543 1.00 83.75 176 SER A O 1
ATOM 1374 N N . ALA A 1 177 ? 21.112 5.176 -6.907 1.00 81.81 177 ALA A N 1
ATOM 1375 C CA . ALA A 1 177 ? 21.854 5.141 -5.645 1.00 81.81 177 ALA A CA 1
ATOM 1376 C C . ALA A 1 177 ? 20.933 5.089 -4.415 1.00 81.81 177 ALA A C 1
ATOM 1378 O O . ALA A 1 177 ? 21.223 4.371 -3.463 1.00 81.81 177 ALA A O 1
ATOM 1379 N N . THR A 1 178 ? 19.796 5.793 -4.458 1.00 83.62 178 THR A N 1
ATOM 1380 C CA . THR A 1 178 ? 18.785 5.757 -3.393 1.00 83.62 178 THR A CA 1
ATOM 1381 C C . THR A 1 178 ? 18.182 4.363 -3.240 1.00 83.62 178 THR A C 1
ATOM 1383 O O . THR A 1 178 ? 18.076 3.874 -2.121 1.00 83.62 178 THR A O 1
ATOM 1386 N N . THR A 1 179 ? 17.836 3.698 -4.349 1.00 76.31 179 THR A N 1
ATOM 1387 C CA . THR A 1 179 ? 17.280 2.331 -4.305 1.00 76.31 179 THR A CA 1
ATOM 1388 C C . THR A 1 179 ? 18.291 1.362 -3.707 1.00 76.31 179 THR A C 1
ATOM 1390 O O . THR A 1 179 ? 17.950 0.646 -2.769 1.00 76.31 179 THR A O 1
ATOM 1393 N N . ARG A 1 180 ? 19.553 1.408 -4.161 1.00 87.81 180 ARG A N 1
ATOM 1394 C CA . ARG A 1 180 ? 20.625 0.572 -3.599 1.00 87.81 180 ARG A CA 1
ATOM 1395 C C . ARG A 1 180 ? 20.805 0.803 -2.098 1.00 87.81 180 ARG A C 1
ATOM 1397 O O . ARG A 1 180 ? 20.832 -0.152 -1.334 1.00 87.81 180 ARG A O 1
ATOM 1404 N N . SER A 1 181 ? 20.862 2.069 -1.677 1.00 82.06 181 SER A N 1
ATOM 1405 C CA . SER A 1 181 ? 21.099 2.446 -0.279 1.00 82.06 181 SER A CA 1
ATOM 1406 C C . SER A 1 181 ? 19.976 2.036 0.672 1.00 82.06 181 SER A C 1
ATOM 1408 O O . SER A 1 181 ? 20.264 1.748 1.828 1.00 82.06 181 SER A O 1
ATOM 1410 N N . ILE A 1 182 ? 18.717 2.049 0.229 1.00 84.00 182 ILE A N 1
ATOM 1411 C CA . ILE A 1 182 ? 17.585 1.590 1.051 1.00 84.00 182 ILE A CA 1
ATOM 1412 C C . ILE A 1 182 ? 17.575 0.064 1.128 1.00 84.00 182 ILE A C 1
ATOM 1414 O O . ILE A 1 182 ? 17.284 -0.493 2.176 1.00 84.00 182 ILE A O 1
ATOM 1418 N N . THR A 1 183 ? 17.923 -0.608 0.031 1.00 80.19 183 THR A N 1
ATOM 1419 C CA . THR A 1 183 ? 17.946 -2.075 -0.035 1.00 80.19 183 THR A CA 1
ATOM 1420 C C . THR A 1 183 ? 19.033 -2.684 0.861 1.00 80.19 183 THR A C 1
ATOM 1422 O O . THR A 1 183 ? 18.878 -3.806 1.325 1.00 80.19 183 THR A O 1
ATOM 1425 N N . SER A 1 184 ? 20.133 -1.963 1.103 1.00 79.12 184 SER A N 1
ATOM 1426 C CA . SER A 1 184 ? 21.260 -2.430 1.922 1.00 79.12 184 SER A CA 1
ATOM 1427 C C . SER A 1 184 ? 21.132 -2.162 3.431 1.00 79.12 184 SER A C 1
ATOM 1429 O O . SER A 1 184 ? 22.080 -2.466 4.152 1.00 79.12 184 SER A O 1
ATOM 1431 N N . GLN A 1 185 ? 20.053 -1.513 3.887 1.00 74.31 185 GLN A N 1
ATOM 1432 C CA . GLN A 1 185 ? 19.787 -1.232 5.311 1.00 74.31 185 GLN A CA 1
ATOM 1433 C C . GLN A 1 185 ? 19.090 -2.407 5.986 1.00 74.31 185 GLN A C 1
ATOM 1435 O O . GLN A 1 185 ? 19.462 -2.691 7.144 1.00 74.31 185 GLN A O 1
#

pLDDT: mean 87.87, std 11.36, range [49.38, 98.38]